Protein AF-0000000086104180 (afdb_homodimer)

Foldseek 3Di:
DPPPDDAFEEAEAEEQDFDDQVVQQVQADDPQFPDKDKDFDADAQDDPRAGFFKKAKDDDVVQLVVQLVVLVVVLCVVQVQWGYKYKYAHGGIGGGPTTGIMIMITGNDHPSRVVSNVSSVVSSVVPRPMDMDTDGPPDD/DPPPDDAFEEAEAEEQDFDDQVVQQVQADDPQFPDKDKDFDADAQDDPRAGFFKKAKDDDVVQLVVQLVVLVVVLCVVQVQWGYKYKYAHGGIGGGPTTGIMIMITGNDHPSRVVSNVSSVVSSVVPRPMDMDTDGPPDD

pLDDT: mean 93.92, std 12.59, range [34.72, 98.94]

Organism: NCBI:txid247094

Secondary structure (DSSP, 8-state):
---------EEEEEESSPP-HHHHHHHH--TT-SEEEEEEEEB-SEETTEE-SEEEEEE-HHHHHHHHHHHHHHHHHH-TT---EEEEEE-EEEEBT-EEEEEEEEESSHHHHHHHHHHHHHHHHHHS-EEEEEE-----/---------EEEEEESSPP-HHHHHHHH--TT-SEEEEEEEEB-SEETTEE-SEEEEEE-HHHHHHHHHHHHHHHHHH-TT---EEEEEE-EEEEBT-EEEEEEEEESSHHHHHHHHHHHHHHHHHHS-EEEEEE-----

Radius of gyration: 19.29 Å; Cα contacts (8 Å, |Δi|>4): 663; chains: 2; bounding box: 48×66×41 Å

InterPro domains:
  IPR003448 Molybdopterin biosynthesis MoaE [PF02391] (14-126)
  IPR003448 Molybdopterin biosynthesis MoaE [cd00756] (19-133)
  IPR028888 Molybdopterin synthase catalytic subunit, eukaryotes [MF_03052] (9-137)
  IPR036563 Molybdopterin biosynthesis MoaE subunit superfamily [G3DSA:3.90.1170.40] (1-137)
  IPR036563 Molybdopterin biosynthesis MoaE subunit superfamily [SSF54690] (11-134)

Sequence (280 aa):
MEEESEEAQDFIKITHEKLSADEVCQLVSSPFCGAVSLFIGTTRNTFEGKKVVRLEYESYIPMAEMEIKKILKDIREKWPNVKHLAVHHRLGLVPVTEASVAIAVSSPHRSDSLDAVKYCINTLKATVPIWKKTLSTVLPMEEESEEAQDFIKITHEKLSADEVCQLVSSPFCGAVSLFIGTTRNTFEGKKVVRLEYESYIPMAEMEIKKILKDIREKWPNVKHLAVHHRLGLVPVTEASVAIAVSSPHRSDSLDAVKYCINTLKATVPIWKKTLSTVLP

Structure (mmCIF, N/CA/C/O backbone):
data_AF-0000000086104180-model_v1
#
loop_
_entity.id
_entity.type
_entity.pdbx_description
1 polymer 'Molybdopterin synthase catalytic subunit'
#
loop_
_atom_site.group_PDB
_atom_site.id
_atom_site.type_symbol
_atom_site.label_atom_id
_atom_site.label_alt_id
_atom_site.label_comp_id
_atom_site.label_asym_id
_atom_site.label_entity_id
_atom_site.label_seq_id
_atom_site.pdbx_PDB_ins_code
_atom_site.Cartn_x
_atom_site.Cartn_y
_atom_site.Cartn_z
_atom_site.occupancy
_atom_site.B_iso_or_equiv
_atom_site.auth_seq_id
_atom_site.auth_comp_id
_atom_site.auth_asym_id
_atom_site.auth_atom_id
_atom_site.pdbx_PDB_model_num
ATOM 1 N N . MET A 1 1 ? -22.75 -24.031 -8.602 1 35.03 1 MET A N 1
ATOM 2 C CA . MET A 1 1 ? -22.141 -23.75 -7.301 1 35.03 1 MET A CA 1
ATOM 3 C C . MET A 1 1 ? -22.25 -22.266 -6.961 1 35.03 1 MET A C 1
ATOM 5 O O . MET A 1 1 ? -21.844 -21.422 -7.758 1 35.03 1 MET A O 1
ATOM 9 N N . GLU A 1 2 ? -23.078 -21.719 -6.18 1 41.47 2 GLU A N 1
ATOM 10 C CA . GLU A 1 2 ? -23.531 -20.328 -6 1 41.47 2 GLU A CA 1
ATOM 11 C C . GLU A 1 2 ? -22.344 -19.406 -5.762 1 41.47 2 GLU A C 1
ATOM 13 O O . GLU A 1 2 ? -21.531 -19.641 -4.867 1 41.47 2 GLU A O 1
ATOM 18 N N . GLU A 1 3 ? -21.688 -18.828 -6.664 1 47.03 3 GLU A N 1
ATOM 19 C CA . GLU A 1 3 ? -20.594 -17.859 -6.527 1 47.03 3 GLU A CA 1
ATOM 20 C C . GLU A 1 3 ? -20.766 -17 -5.281 1 47.03 3 GLU A C 1
ATOM 22 O O . GLU A 1 3 ? -21.781 -16.312 -5.133 1 47.03 3 GLU A O 1
ATOM 27 N N . GLU A 1 4 ? -20.688 -17.578 -4.047 1 56.44 4 GLU A N 1
ATOM 28 C CA . GLU A 1 4 ? -20.812 -16.891 -2.77 1 56.44 4 GLU A CA 1
ATOM 29 C C . GLU A 1 4 ? -20.406 -15.422 -2.895 1 56.44 4 GLU A C 1
ATOM 31 O O . GLU A 1 4 ? -19.25 -15.117 -3.23 1 56.44 4 GLU A O 1
ATOM 36 N N . SER A 1 5 ? -21.344 -14.562 -3.412 1 73.25 5 SER A N 1
ATOM 37 C CA . SER A 1 5 ? -21.266 -13.133 -3.713 1 73.25 5 SER A CA 1
ATOM 38 C C . SER A 1 5 ? -20.828 -12.336 -2.49 1 73.25 5 SER A C 1
ATOM 40 O O . SER A 1 5 ? -21.344 -12.547 -1.388 1 73.25 5 SER A O 1
ATOM 42 N N . GLU A 1 6 ? -19.641 -12.016 -2.172 1 87.06 6 GLU A N 1
ATOM 43 C CA . GLU A 1 6 ? -19.203 -11.094 -1.133 1 87.06 6 GLU A CA 1
ATOM 44 C C . GLU A 1 6 ? -19.547 -9.648 -1.509 1 87.06 6 GLU A C 1
ATOM 46 O O . GLU A 1 6 ? -19.109 -9.156 -2.555 1 87.06 6 GLU A O 1
ATOM 51 N N . GLU A 1 7 ? -20.438 -9.078 -0.698 1 93.94 7 GLU A N 1
ATOM 52 C CA . GLU A 1 7 ? -20.844 -7.695 -0.965 1 93.94 7 GLU A CA 1
ATOM 53 C C . GLU A 1 7 ? -19.672 -6.734 -0.734 1 93.94 7 GLU A C 1
ATOM 55 O O . GLU A 1 7 ? -18.922 -6.875 0.238 1 93.94 7 GLU A O 1
ATOM 60 N N . ALA A 1 8 ? -19.594 -5.816 -1.589 1 96.94 8 ALA A N 1
ATOM 61 C CA . ALA A 1 8 ? -18.578 -4.777 -1.448 1 96.94 8 ALA A CA 1
ATOM 62 C C . ALA A 1 8 ? -18.797 -3.969 -0.171 1 96.94 8 ALA A C 1
ATOM 64 O O . ALA A 1 8 ? -19.938 -3.65 0.184 1 96.94 8 ALA A O 1
ATOM 65 N N . GLN A 1 9 ? -17.656 -3.613 0.561 1 98.38 9 GLN A N 1
ATOM 66 C CA . GLN A 1 9 ? -17.75 -2.869 1.812 1 98.38 9 GLN A CA 1
ATOM 67 C C . GLN A 1 9 ? -16.859 -1.63 1.78 1 98.38 9 GLN A C 1
ATOM 69 O O . GLN A 1 9 ? -15.797 -1.636 1.148 1 98.38 9 GLN A O 1
ATOM 74 N N . ASP A 1 10 ? -17.344 -0.608 2.426 1 98.69 10 ASP A N 1
ATOM 75 C CA . ASP A 1 10 ? -16.594 0.625 2.645 1 98.69 10 ASP A CA 1
ATOM 76 C C . ASP A 1 10 ? -16.312 0.838 4.129 1 98.69 10 ASP A C 1
ATOM 78 O O . ASP A 1 10 ? -17.219 0.828 4.949 1 98.69 10 ASP A O 1
ATOM 82 N N . PHE A 1 11 ? -15.062 1.021 4.445 1 98.88 11 PHE A N 1
ATOM 83 C CA . PHE A 1 11 ? -14.672 1.257 5.832 1 98.88 11 PHE A CA 1
ATOM 84 C C . PHE A 1 11 ? -14.062 2.646 5.992 1 98.88 11 PHE A C 1
ATOM 86 O O . PHE A 1 11 ? -13.055 2.963 5.363 1 98.88 11 PHE A O 1
ATOM 93 N N . ILE A 1 12 ? -14.664 3.447 6.734 1 98.88 12 ILE A N 1
ATOM 94 C CA . ILE A 1 12 ? -14.156 4.781 7.043 1 98.88 12 ILE A CA 1
ATOM 95 C C . ILE A 1 12 ? -13.93 4.914 8.547 1 98.88 12 ILE A C 1
ATOM 97 O O . ILE A 1 12 ? -14.805 4.574 9.344 1 98.88 12 ILE A O 1
ATOM 101 N N . LYS A 1 13 ? -12.812 5.34 8.961 1 98.69 13 LYS A N 1
ATOM 102 C CA . LYS A 1 13 ? -12.492 5.551 10.375 1 98.69 13 LYS A CA 1
ATOM 103 C C . LYS A 1 13 ? -11.695 6.84 10.57 1 98.69 13 LYS A C 1
ATOM 105 O O . LYS A 1 13 ? -10.633 7.016 9.977 1 98.69 13 LYS A O 1
ATOM 110 N N . ILE A 1 14 ? -12.203 7.723 11.219 1 98.69 14 ILE A N 1
ATOM 111 C CA . ILE A 1 14 ? -11.508 8.906 11.703 1 98.69 14 ILE A CA 1
ATOM 112 C C . ILE A 1 14 ? -11.32 8.82 13.211 1 98.69 14 ILE A C 1
ATOM 114 O O . ILE A 1 14 ? -12.297 8.688 13.961 1 98.69 14 ILE A O 1
ATOM 118 N N . THR A 1 15 ? -10.078 8.875 13.688 1 98.44 15 THR A N 1
ATOM 119 C CA . THR A 1 15 ? -9.797 8.492 15.062 1 98.44 15 THR A CA 1
ATOM 120 C C . THR A 1 15 ? -8.617 9.281 15.617 1 98.44 15 THR A C 1
ATOM 122 O O . THR A 1 15 ? -7.875 9.914 14.859 1 98.44 15 THR A O 1
ATOM 125 N N . HIS A 1 16 ? -8.43 9.227 16.906 1 98.12 16 HIS A N 1
ATOM 126 C CA . HIS A 1 16 ? -7.258 9.805 17.562 1 98.12 16 HIS A CA 1
ATOM 127 C C . HIS A 1 16 ? -6.219 8.734 17.875 1 98.12 16 HIS A C 1
ATOM 129 O O . HIS A 1 16 ? -5.129 9.039 18.359 1 98.12 16 HIS A O 1
ATOM 135 N N . GLU A 1 17 ? -6.523 7.516 17.453 1 98.19 17 GLU A N 1
ATOM 136 C CA . GLU A 1 17 ? -5.637 6.395 17.75 1 98.19 17 GLU A CA 1
ATOM 137 C C . GLU A 1 17 ? -4.664 6.137 16.594 1 98.19 17 GLU A C 1
ATOM 139 O O . GLU A 1 17 ? -4.914 6.547 15.461 1 98.19 17 GLU A O 1
ATOM 144 N N . LYS A 1 18 ? -3.619 5.422 16.969 1 98.25 18 LYS A N 1
ATOM 145 C CA . LYS A 1 18 ? -2.631 5.047 15.969 1 98.25 18 LYS A CA 1
ATOM 146 C C . LYS A 1 18 ? -3.256 4.184 14.875 1 98.25 18 LYS A C 1
ATOM 148 O O . LYS A 1 18 ? -4.078 3.309 15.164 1 98.25 18 LYS A O 1
ATOM 153 N N . LEU A 1 19 ? -2.873 4.43 13.664 1 98.06 19 LEU A N 1
ATOM 154 C CA . LEU A 1 19 ? -3.336 3.623 12.539 1 98.06 19 LEU A CA 1
ATOM 155 C C . LEU A 1 19 ? -2.453 2.395 12.352 1 98.06 19 LEU A C 1
ATOM 157 O O . LEU A 1 19 ? -1.299 2.381 12.781 1 98.06 19 LEU A O 1
ATOM 161 N N . SER A 1 20 ? -3.037 1.437 11.812 1 95.56 20 SER A N 1
ATOM 162 C CA . SER A 1 20 ? -2.328 0.194 11.523 1 95.56 20 SER A CA 1
ATOM 163 C C . SER A 1 20 ? -2.473 -0.199 10.055 1 95.56 20 SER A C 1
ATOM 165 O O . SER A 1 20 ? -3.588 -0.365 9.562 1 95.56 20 SER A O 1
ATOM 167 N N . ALA A 1 21 ? -1.335 -0.36 9.375 1 95.31 21 ALA A N 1
ATOM 168 C CA . ALA A 1 21 ? -1.346 -0.834 7.992 1 95.31 21 ALA A CA 1
ATOM 169 C C . ALA A 1 21 ? -1.982 -2.217 7.891 1 95.31 21 ALA A C 1
ATOM 171 O O . ALA A 1 21 ? -2.764 -2.484 6.973 1 95.31 21 ALA A O 1
ATOM 172 N N . ASP A 1 22 ? -1.695 -3.037 8.836 1 95 22 ASP A N 1
ATOM 173 C CA . ASP A 1 22 ? -2.232 -4.395 8.852 1 95 22 ASP A CA 1
ATOM 174 C C . ASP A 1 22 ? -3.754 -4.379 8.984 1 95 22 ASP A C 1
ATOM 176 O O . ASP A 1 22 ? -4.445 -5.152 8.312 1 95 22 ASP A O 1
ATOM 180 N N . GLU A 1 23 ? -4.191 -3.502 9.852 1 96.56 23 GLU A N 1
ATOM 181 C CA . GLU A 1 23 ? -5.633 -3.43 10.07 1 96.56 23 GLU A CA 1
ATOM 182 C C . GLU A 1 23 ? -6.367 -3.057 8.781 1 96.56 23 GLU A C 1
ATOM 184 O O . GLU A 1 23 ? -7.332 -3.723 8.398 1 96.56 23 GLU A O 1
ATOM 189 N N . VAL A 1 24 ? -5.887 -2.062 8.094 1 97.94 24 VAL A N 1
ATOM 190 C CA . VAL A 1 24 ? -6.57 -1.576 6.898 1 97.94 24 VAL A CA 1
ATOM 191 C C . VAL A 1 24 ? -6.48 -2.621 5.789 1 97.94 24 VAL A C 1
ATOM 193 O O . VAL A 1 24 ? -7.43 -2.805 5.02 1 97.94 24 VAL A O 1
ATOM 196 N N . CYS A 1 25 ? -5.367 -3.318 5.688 1 97.5 25 CYS A N 1
ATOM 197 C CA . CYS A 1 25 ? -5.211 -4.375 4.695 1 97.5 25 CYS A CA 1
ATOM 198 C C . CYS A 1 25 ? -6.18 -5.52 4.961 1 97.5 25 CYS A C 1
ATOM 200 O O . CYS A 1 25 ? -6.777 -6.062 4.031 1 97.5 25 CYS A O 1
ATOM 202 N N . GLN A 1 26 ? -6.285 -5.879 6.219 1 97.19 26 GLN A N 1
ATOM 203 C CA . GLN A 1 26 ? -7.172 -6.98 6.59 1 97.19 26 GLN A CA 1
ATOM 204 C C . GLN A 1 26 ? -8.633 -6.629 6.305 1 97.19 26 GLN A C 1
ATOM 206 O O . GLN A 1 26 ? -9.406 -7.484 5.875 1 97.19 26 GLN A O 1
ATOM 211 N N . LEU A 1 27 ? -9.016 -5.426 6.543 1 98.5 27 LEU A N 1
ATOM 212 C CA . LEU A 1 27 ? -10.391 -4.984 6.324 1 98.5 27 LEU A CA 1
ATOM 213 C C . LEU A 1 27 ? -10.812 -5.211 4.879 1 98.5 27 LEU A C 1
ATOM 215 O O . LEU A 1 27 ? -11.969 -5.543 4.609 1 98.5 27 LEU A O 1
ATOM 219 N N . VAL A 1 28 ? -9.781 -5.082 3.951 1 98.81 28 VAL A N 1
ATOM 220 C CA . VAL A 1 28 ? -10.203 -5.078 2.553 1 98.81 28 VAL A CA 1
ATOM 221 C C . VAL A 1 28 ? -9.859 -6.422 1.907 1 98.81 28 VAL A C 1
ATOM 223 O O . VAL A 1 28 ? -10.117 -6.629 0.718 1 98.81 28 VAL A O 1
ATOM 226 N N . SER A 1 29 ? -9.305 -7.273 2.666 1 98.12 29 SER A N 1
ATOM 227 C CA . SER A 1 29 ? -8.938 -8.578 2.125 1 98.12 29 SER A CA 1
ATOM 228 C C . SER A 1 29 ? -10.172 -9.359 1.691 1 98.12 29 SER A C 1
ATOM 230 O O . SER A 1 29 ? -11.211 -9.312 2.355 1 98.12 29 SER A O 1
ATOM 232 N N . SER A 1 30 ? -10.086 -10.039 0.548 1 98.44 30 SER A N 1
ATOM 233 C CA . SER A 1 30 ? -11.172 -10.844 -0.003 1 98.44 30 SER A CA 1
ATOM 234 C C . SER A 1 30 ? -10.633 -12.047 -0.772 1 98.44 30 SER A C 1
ATOM 236 O O . SER A 1 30 ? -9.641 -11.938 -1.496 1 98.44 30 SER A O 1
ATOM 238 N N . PRO A 1 31 ? -11.234 -13.203 -0.632 1 97.69 31 PRO A N 1
ATOM 239 C CA . PRO A 1 31 ? -10.828 -14.344 -1.447 1 97.69 31 PRO A CA 1
ATOM 240 C C . PRO A 1 31 ? -11.07 -14.125 -2.938 1 97.69 31 PRO A C 1
ATOM 242 O O . PRO A 1 31 ? -10.578 -14.891 -3.768 1 97.69 31 PRO A O 1
ATOM 245 N N . PHE A 1 32 ? -11.812 -13.062 -3.287 1 97.44 32 PHE A N 1
ATOM 246 C CA . PHE A 1 32 ? -12.141 -12.797 -4.684 1 97.44 32 PHE A CA 1
ATOM 247 C C . PHE A 1 32 ? -11.148 -11.812 -5.293 1 97.44 32 PHE A C 1
ATOM 249 O O . PHE A 1 32 ? -11.203 -11.531 -6.492 1 97.44 32 PHE A O 1
ATOM 256 N N . CYS A 1 33 ? -10.312 -11.289 -4.434 1 98.25 33 CYS A N 1
ATOM 257 C CA . CYS A 1 33 ? -9.383 -10.25 -4.879 1 98.25 33 CYS A CA 1
ATOM 258 C C . CYS A 1 33 ? -7.945 -10.758 -4.836 1 98.25 33 CYS A C 1
ATOM 260 O O . CYS A 1 33 ? -7.523 -11.367 -3.852 1 98.25 33 CYS A O 1
ATOM 262 N N . GLY A 1 34 ? -7.246 -10.461 -5.914 1 98.31 34 GLY A N 1
ATOM 263 C CA . GLY A 1 34 ? -5.84 -10.836 -5.973 1 98.31 34 GLY A CA 1
ATOM 264 C C . GLY A 1 34 ? -4.902 -9.68 -5.684 1 98.31 34 GLY A C 1
ATOM 265 O O . GLY A 1 34 ? -3.682 -9.828 -5.762 1 98.31 34 GLY A O 1
ATOM 266 N N . ALA A 1 35 ? -5.555 -8.508 -5.352 1 98.88 35 ALA A N 1
ATOM 267 C CA . ALA A 1 35 ? -4.727 -7.316 -5.184 1 98.88 35 ALA A CA 1
ATOM 268 C C . ALA A 1 35 ? -5.246 -6.445 -4.043 1 98.88 35 ALA A C 1
ATOM 270 O O . ALA A 1 35 ? -6.457 -6.227 -3.924 1 98.88 35 ALA A O 1
ATOM 271 N N . VAL A 1 36 ? -4.355 -6.027 -3.23 1 98.88 36 VAL A N 1
ATOM 272 C CA . VAL A 1 36 ? -4.57 -4.938 -2.283 1 98.88 36 VAL A CA 1
ATOM 273 C C . VAL A 1 36 ? -3.525 -3.848 -2.502 1 98.88 36 VAL A C 1
ATOM 275 O O . VAL A 1 36 ? -2.322 -4.113 -2.439 1 98.88 36 VAL A O 1
ATOM 278 N N . SER A 1 37 ? -3.955 -2.639 -2.824 1 98.94 37 SER A N 1
ATOM 279 C CA . SER A 1 37 ? -3.086 -1.467 -2.861 1 98.94 37 SER A CA 1
ATOM 280 C C . SER A 1 37 ? -3.299 -0.582 -1.638 1 98.94 37 SER A C 1
ATOM 282 O O . SER A 1 37 ? -4.434 -0.381 -1.2 1 98.94 37 SER A O 1
ATOM 284 N N . LEU A 1 38 ? -2.182 -0.155 -1.081 1 98.88 38 LEU A N 1
ATOM 285 C CA . LEU A 1 38 ? -2.221 0.619 0.155 1 98.88 38 LEU A CA 1
ATOM 286 C C . LEU A 1 38 ? -1.364 1.875 0.036 1 98.88 38 LEU A C 1
ATOM 288 O O . LEU A 1 38 ? -0.264 1.832 -0.52 1 98.88 38 LEU A O 1
ATOM 292 N N . PHE A 1 39 ? -1.854 2.959 0.533 1 98.94 39 PHE A N 1
ATOM 293 C CA . PHE A 1 39 ? -1.09 4.184 0.734 1 98.94 39 PHE A CA 1
ATOM 294 C C . PHE A 1 39 ? -1.097 4.594 2.203 1 98.94 39 PHE A C 1
ATOM 296 O O . PHE A 1 39 ? -2.15 4.605 2.844 1 98.94 39 PHE A O 1
ATOM 303 N N . ILE A 1 40 ? 0.055 4.938 2.682 1 98.88 40 ILE A N 1
ATOM 304 C CA . ILE A 1 40 ? 0.216 5.438 4.043 1 98.88 40 ILE A CA 1
ATOM 305 C C . ILE A 1 40 ? 0.911 6.797 4.012 1 98.88 40 ILE A C 1
ATOM 307 O O . ILE A 1 40 ? 2.045 6.91 3.545 1 98.88 40 ILE A O 1
ATOM 311 N N . GLY A 1 41 ? 0.264 7.816 4.484 1 98.69 41 GLY A N 1
ATOM 312 C CA . GLY A 1 41 ? 0.885 9.109 4.734 1 98.69 41 GLY A CA 1
ATOM 313 C C . GLY A 1 41 ? 1.442 9.242 6.137 1 98.69 41 GLY A C 1
ATOM 314 O O . GLY A 1 41 ? 0.746 8.961 7.117 1 98.69 41 GLY A O 1
ATOM 315 N N . THR A 1 42 ? 2.676 9.664 6.23 1 98.56 42 THR A N 1
ATOM 316 C CA . THR A 1 42 ? 3.32 9.766 7.539 1 98.56 42 THR A CA 1
ATOM 317 C C . THR A 1 42 ? 3.898 11.164 7.742 1 98.56 42 THR A C 1
ATOM 319 O O . THR A 1 42 ? 4.094 11.906 6.781 1 98.56 42 THR A O 1
ATOM 322 N N . THR A 1 43 ? 4.199 11.461 8.977 1 97.69 43 THR A N 1
ATOM 323 C CA . THR A 1 43 ? 4.781 12.75 9.312 1 97.69 43 THR A CA 1
ATOM 324 C C . THR A 1 43 ? 6.281 12.766 9.023 1 97.69 43 THR A C 1
ATOM 326 O O . THR A 1 43 ? 7.023 11.914 9.516 1 97.69 43 THR A O 1
ATOM 329 N N . ARG A 1 44 ? 6.691 13.719 8.25 1 97.06 44 ARG A N 1
ATOM 330 C CA . ARG A 1 44 ? 8.117 13.922 7.996 1 97.06 44 ARG A CA 1
ATOM 331 C C . ARG A 1 44 ? 8.758 14.742 9.109 1 97.06 44 ARG A C 1
ATOM 333 O O . ARG A 1 44 ? 8.062 15.43 9.859 1 97.06 44 ARG A O 1
ATOM 340 N N . ASN A 1 45 ? 10.062 14.766 9.047 1 96 45 ASN A N 1
ATOM 341 C CA . ASN A 1 45 ? 10.758 15.469 10.125 1 96 45 ASN A CA 1
ATOM 342 C C . ASN A 1 45 ? 11.117 16.891 9.727 1 96 45 ASN A C 1
ATOM 344 O O . ASN A 1 45 ? 11.82 17.594 10.461 1 96 45 ASN A O 1
ATOM 348 N N . THR A 1 46 ? 10.734 17.219 8.578 1 91.25 46 THR A N 1
ATOM 349 C CA . THR A 1 46 ? 10.977 18.578 8.141 1 91.25 46 THR A CA 1
ATOM 350 C C . THR A 1 46 ? 9.766 19.125 7.375 1 91.25 46 THR A C 1
ATOM 352 O O . THR A 1 46 ? 9.008 18.359 6.785 1 91.25 46 THR A O 1
ATOM 355 N N . PHE A 1 47 ? 9.594 20.391 7.555 1 86.75 47 PHE A N 1
ATOM 356 C CA . PHE A 1 47 ? 8.586 21.141 6.812 1 86.75 47 PHE A CA 1
ATOM 357 C C . PHE A 1 47 ? 9.07 22.562 6.531 1 86.75 47 PHE A C 1
ATOM 359 O O . PHE A 1 47 ? 9.359 23.312 7.461 1 86.75 47 PHE A O 1
ATOM 366 N N . GLU A 1 48 ? 9.188 22.781 5.242 1 84.25 48 GLU A N 1
ATOM 367 C CA . GLU A 1 48 ? 9.68 24.094 4.836 1 84.25 48 GLU A CA 1
ATOM 368 C C . GLU A 1 48 ? 11.016 24.422 5.5 1 84.25 48 GLU A C 1
ATOM 370 O O . GLU A 1 48 ? 11.195 25.5 6.059 1 84.25 48 GLU A O 1
ATOM 375 N N . GLY A 1 49 ? 11.828 23.391 5.555 1 84 49 GLY A N 1
ATOM 376 C CA . GLY A 1 49 ? 13.195 23.594 6.008 1 84 49 GLY A CA 1
ATOM 377 C C . GLY A 1 49 ? 13.328 23.594 7.52 1 84 49 GLY A C 1
ATOM 378 O O . GLY A 1 49 ? 14.438 23.75 8.047 1 84 49 GLY A O 1
ATOM 379 N N . LYS A 1 50 ? 12.266 23.5 8.219 1 88.25 50 LYS A N 1
ATOM 380 C CA . LYS A 1 50 ? 12.297 23.484 9.68 1 88.25 50 LYS A CA 1
ATOM 381 C C . LYS A 1 50 ? 12.078 22.078 10.211 1 88.25 50 LYS A C 1
ATOM 383 O O . LYS A 1 50 ? 11.383 21.266 9.594 1 88.25 50 LYS A O 1
ATOM 388 N N . LYS A 1 51 ? 12.648 21.906 11.344 1 91.56 51 LYS A N 1
ATOM 389 C CA . LYS A 1 51 ? 12.492 20.609 12 1 91.56 51 LYS A CA 1
ATOM 390 C C . LYS A 1 51 ? 11.07 20.422 12.523 1 91.56 51 LYS A C 1
ATOM 392 O O . LYS A 1 51 ? 10.484 21.359 13.086 1 91.56 51 LYS A O 1
ATOM 397 N N . VAL A 1 52 ? 10.531 19.25 12.289 1 92.81 52 VAL A N 1
ATOM 398 C CA . VAL A 1 52 ? 9.195 18.891 12.742 1 92.81 52 VAL A CA 1
ATOM 399 C C . VAL A 1 52 ? 9.273 17.703 13.711 1 92.81 52 VAL A C 1
ATOM 401 O O . VAL A 1 52 ? 9.977 16.734 13.453 1 92.81 52 VAL A O 1
ATOM 404 N N . VAL A 1 53 ? 8.531 17.875 14.789 1 93.5 53 VAL A N 1
ATOM 405 C CA . VAL A 1 53 ? 8.5 16.766 15.734 1 93.5 53 VAL A CA 1
ATOM 406 C C . VAL A 1 53 ? 7.164 16.031 15.625 1 93.5 53 VAL A C 1
ATOM 408 O O . VAL A 1 53 ? 7.094 14.82 15.836 1 93.5 53 VAL A O 1
ATOM 411 N N . ARG A 1 54 ? 6.184 16.828 15.344 1 95.31 54 ARG A N 1
ATOM 412 C CA . ARG A 1 54 ? 4.852 16.266 15.156 1 95.31 54 ARG A CA 1
ATOM 413 C C . ARG A 1 54 ? 3.945 17.219 14.391 1 95.31 54 ARG A C 1
ATOM 415 O O . ARG A 1 54 ? 4.227 18.422 14.312 1 95.31 54 ARG A O 1
ATOM 422 N N . LEU A 1 55 ? 2.932 16.594 13.859 1 96.38 55 LEU A N 1
ATOM 423 C CA . LEU A 1 55 ? 1.827 17.344 13.273 1 96.38 55 LEU A CA 1
ATOM 424 C C . LEU A 1 55 ? 0.552 17.172 14.094 1 96.38 55 LEU A C 1
ATOM 426 O O . LEU A 1 55 ? 0.392 16.156 14.789 1 96.38 55 LEU A O 1
ATOM 430 N N . GLU A 1 56 ? -0.227 18.109 14.039 1 97.19 56 GLU A N 1
ATOM 431 C CA . GLU A 1 56 ? -1.551 18 14.648 1 97.19 56 GLU A CA 1
ATOM 432 C C . GLU A 1 56 ? -2.65 18.156 13.602 1 97.19 56 GLU A C 1
ATOM 434 O O . GLU A 1 56 ? -2.678 19.141 12.859 1 97.19 56 GLU A O 1
ATOM 439 N N . TYR A 1 57 ? -3.594 17.156 13.633 1 98.12 57 TYR A N 1
ATOM 440 C CA . TYR A 1 57 ? -4.703 17.188 12.688 1 98.12 57 TYR A CA 1
ATOM 441 C C . TYR A 1 57 ? -6.02 17.469 13.406 1 98.12 57 TYR A C 1
ATOM 443 O O . TYR A 1 57 ? -6.273 16.938 14.492 1 98.12 57 TYR A O 1
ATOM 451 N N . GLU A 1 58 ? -6.805 18.266 12.703 1 97.5 58 GLU A N 1
ATOM 452 C CA . GLU A 1 58 ? -8.148 18.594 13.18 1 97.5 58 GLU A CA 1
ATOM 453 C C . GLU A 1 58 ? -9.172 18.516 12.047 1 97.5 58 GLU A C 1
ATOM 455 O O . GLU A 1 58 ? -8.82 18.688 10.875 1 97.5 58 GLU A O 1
ATOM 460 N N . SER A 1 59 ? -10.383 18.141 12.445 1 97.38 59 SER A N 1
ATOM 461 C CA . SER A 1 59 ? -11.469 18.109 11.477 1 97.38 59 SER A CA 1
ATOM 462 C C . SER A 1 59 ? -12.828 18.078 12.172 1 97.38 59 SER A C 1
ATOM 464 O O . SER A 1 59 ? -12.906 17.859 13.383 1 97.38 59 SER A O 1
ATOM 466 N N . TYR A 1 60 ? -13.82 18.531 11.398 1 97.5 60 TYR A N 1
ATOM 467 C CA . TYR A 1 60 ? -15.188 18.156 11.75 1 97.5 60 TYR A CA 1
ATOM 468 C C . TYR A 1 60 ? -15.523 16.766 11.219 1 97.5 60 TYR A C 1
ATOM 470 O O . TYR A 1 60 ? -15.844 16.609 10.031 1 97.5 60 TYR A O 1
ATOM 478 N N . ILE A 1 61 ? -15.586 15.852 12.086 1 97.69 61 ILE A N 1
ATOM 479 C CA . ILE A 1 61 ? -15.547 14.438 11.719 1 97.69 61 ILE A CA 1
ATOM 480 C C . ILE A 1 61 ? -16.734 14.109 10.805 1 97.69 61 ILE A C 1
ATOM 482 O O . ILE A 1 61 ? -16.562 13.508 9.742 1 97.69 61 ILE A O 1
ATOM 486 N N . PRO A 1 62 ? -17.938 14.555 11.078 1 98.12 62 PRO A N 1
ATOM 487 C CA . PRO A 1 62 ? -19.062 14.188 10.219 1 98.12 62 PRO A CA 1
ATOM 488 C C . PRO A 1 62 ? -18.906 14.695 8.789 1 98.12 62 PRO A C 1
ATOM 490 O O . PRO A 1 62 ? -19.266 13.992 7.836 1 98.12 62 PRO A O 1
ATOM 493 N N . MET A 1 63 ? -18.344 15.82 8.656 1 97.88 63 MET A N 1
ATOM 494 C CA . MET A 1 63 ? -18.156 16.375 7.324 1 97.88 63 MET A CA 1
ATOM 495 C C . MET A 1 63 ? -17.047 15.648 6.582 1 97.88 63 MET A C 1
ATOM 497 O O . MET A 1 63 ? -17.172 15.375 5.387 1 97.88 63 MET A O 1
ATOM 501 N N . ALA A 1 64 ? -15.992 15.375 7.285 1 98.56 64 ALA A N 1
ATOM 502 C CA . ALA A 1 64 ? -14.898 14.617 6.684 1 98.56 64 ALA A CA 1
ATOM 503 C C . ALA A 1 64 ? -15.383 13.25 6.199 1 98.56 64 ALA A C 1
ATOM 505 O O . ALA A 1 64 ? -15.062 12.828 5.086 1 98.56 64 ALA A O 1
ATOM 506 N N . GLU A 1 65 ? -16.156 12.633 7.004 1 98.69 65 GLU A N 1
ATOM 507 C CA . GLU A 1 65 ? -16.703 11.328 6.641 1 98.69 65 GLU A CA 1
ATOM 508 C C . GLU A 1 65 ? -17.594 11.422 5.414 1 98.69 65 GLU A C 1
ATOM 510 O O . GLU A 1 65 ? -17.547 10.562 4.535 1 98.69 65 GLU A O 1
ATOM 515 N N . MET A 1 66 ? -18.375 12.445 5.414 1 98.69 66 MET A N 1
ATOM 516 C CA . MET A 1 66 ? -19.266 12.648 4.281 1 98.69 66 MET A CA 1
ATOM 517 C C . MET A 1 66 ? -18.484 12.82 2.986 1 98.69 66 MET A C 1
ATOM 519 O O . MET A 1 66 ? -18.828 12.242 1.958 1 98.69 66 MET A O 1
ATOM 523 N N . GLU A 1 67 ? -17.453 13.602 3.008 1 98.81 67 GLU A N 1
ATOM 524 C CA . GLU A 1 67 ? -16.625 13.836 1.825 1 98.81 67 GLU A CA 1
ATOM 525 C C . GLU A 1 67 ? -15.891 12.57 1.404 1 98.81 67 GLU A C 1
ATOM 527 O O . GLU A 1 67 ? -15.727 12.305 0.211 1 98.81 67 GLU A O 1
ATOM 532 N N . ILE A 1 68 ? -15.461 11.781 2.369 1 98.94 68 ILE A N 1
ATOM 533 C CA . ILE A 1 68 ? -14.789 10.523 2.051 1 98.94 68 ILE A CA 1
ATOM 534 C C . ILE A 1 68 ? -15.773 9.57 1.373 1 98.94 68 ILE A C 1
ATOM 536 O O . ILE A 1 68 ? -15.43 8.898 0.401 1 98.94 68 ILE A O 1
ATOM 540 N N . LYS A 1 69 ? -16.969 9.594 1.845 1 98.88 69 LYS A N 1
ATOM 541 C CA . LYS A 1 69 ? -18 8.742 1.244 1 98.88 69 LYS A CA 1
ATOM 542 C C . LYS A 1 69 ? -18.203 9.094 -0.225 1 98.88 69 LYS A C 1
ATOM 544 O O . LYS A 1 69 ? -18.422 8.211 -1.056 1 98.88 69 LYS A O 1
ATOM 549 N N . LYS A 1 70 ? -18.125 10.344 -0.524 1 98.88 70 LYS A N 1
ATOM 550 C CA . LYS A 1 70 ? -18.25 10.773 -1.915 1 98.88 70 LYS A CA 1
ATOM 551 C C . LYS A 1 70 ? -17.109 10.227 -2.766 1 98.88 70 LYS A C 1
ATOM 553 O O . LYS A 1 70 ? -17.328 9.805 -3.904 1 98.88 70 LYS A O 1
ATOM 558 N N . ILE A 1 71 ? -15.969 10.289 -2.213 1 98.94 71 ILE A N 1
ATOM 559 C CA . ILE A 1 71 ? -14.797 9.789 -2.918 1 98.94 71 ILE A CA 1
ATOM 560 C C . ILE A 1 71 ? -14.953 8.297 -3.193 1 98.94 71 ILE A C 1
ATOM 562 O O . ILE A 1 71 ? -14.68 7.832 -4.301 1 98.94 71 ILE A O 1
ATOM 566 N N . LEU A 1 72 ? -15.406 7.566 -2.143 1 98.94 72 LEU A N 1
ATOM 567 C CA . LEU A 1 72 ? -15.57 6.125 -2.293 1 98.94 72 LEU A CA 1
ATOM 568 C C . LEU A 1 72 ? -16.656 5.805 -3.32 1 98.94 72 LEU A C 1
ATOM 570 O O . LEU A 1 72 ? -16.516 4.855 -4.098 1 98.94 72 LEU A O 1
ATOM 574 N N . LYS A 1 73 ? -17.688 6.582 -3.355 1 98.81 73 LYS A N 1
ATOM 575 C CA . LYS A 1 73 ? -18.719 6.422 -4.367 1 98.81 73 LYS A CA 1
ATOM 576 C C . LYS A 1 73 ? -18.172 6.641 -5.77 1 98.81 73 LYS A C 1
ATOM 578 O O . LYS A 1 73 ? -18.469 5.875 -6.688 1 98.81 73 LYS A O 1
ATOM 583 N N . ASP A 1 74 ? -17.375 7.66 -5.941 1 98.88 74 ASP A N 1
ATOM 584 C CA . ASP A 1 74 ? -16.734 7.945 -7.223 1 98.88 74 ASP A CA 1
ATOM 585 C C . ASP A 1 74 ? -15.852 6.789 -7.664 1 98.88 74 ASP A C 1
ATOM 587 O O . ASP A 1 74 ? -15.828 6.422 -8.844 1 98.88 74 ASP A O 1
ATOM 591 N N . ILE A 1 75 ? -15.125 6.23 -6.719 1 98.94 75 ILE A N 1
ATOM 592 C CA . ILE A 1 75 ? -14.227 5.121 -7.012 1 98.94 75 ILE A CA 1
ATOM 593 C C . ILE A 1 75 ? -15.031 3.934 -7.543 1 98.94 75 ILE A C 1
ATOM 595 O O . ILE A 1 75 ? -14.641 3.307 -8.531 1 98.94 75 ILE A O 1
ATOM 599 N N . ARG A 1 76 ? -16.125 3.682 -6.941 1 98.62 76 ARG A N 1
ATOM 600 C CA . ARG A 1 76 ? -16.938 2.549 -7.371 1 98.62 76 ARG A CA 1
ATOM 601 C C . ARG A 1 76 ? -17.5 2.775 -8.773 1 98.62 76 ARG A C 1
ATOM 603 O O . ARG A 1 76 ? -17.688 1.825 -9.531 1 98.62 76 ARG A O 1
ATOM 610 N N . GLU A 1 77 ? -17.719 4.004 -9.086 1 98.75 77 GLU A N 1
ATOM 611 C CA . GLU A 1 77 ? -18.219 4.332 -10.422 1 98.75 77 GLU A CA 1
ATOM 612 C C . GLU A 1 77 ? -17.109 4.188 -11.469 1 98.75 77 GLU A C 1
ATOM 614 O O . GLU A 1 77 ? -17.344 3.66 -12.555 1 98.75 77 GLU A O 1
ATOM 619 N N . LYS A 1 78 ? -15.93 4.629 -11.133 1 98.75 78 LYS A N 1
ATOM 620 C CA . LYS A 1 78 ? -14.812 4.645 -12.07 1 98.75 78 LYS A CA 1
ATOM 621 C C . LYS A 1 78 ? -14.219 3.248 -12.242 1 98.75 78 LYS A C 1
ATOM 623 O O . LYS A 1 78 ? -13.766 2.891 -13.336 1 98.75 78 LYS A O 1
ATOM 628 N N . TRP A 1 79 ? -14.211 2.486 -11.133 1 98.75 79 TRP A N 1
ATOM 629 C CA . TRP A 1 79 ? -13.664 1.137 -11.125 1 98.75 79 TRP A CA 1
ATOM 630 C C . TRP A 1 79 ? -14.656 0.144 -10.539 1 98.75 79 TR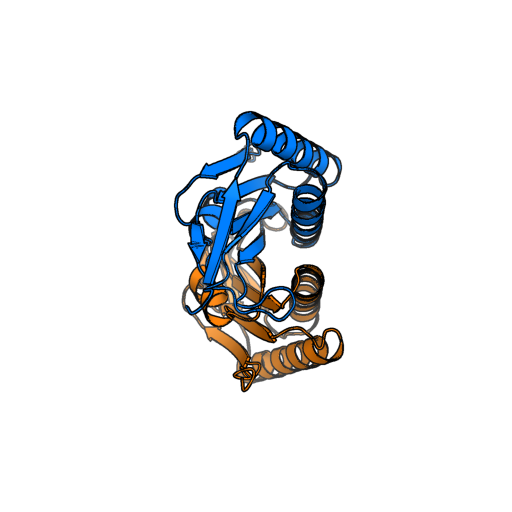P A C 1
ATOM 632 O O . TRP A 1 79 ? -14.516 -0.283 -9.391 1 98.75 79 TRP A O 1
ATOM 642 N N . PRO A 1 80 ? -15.547 -0.335 -11.305 1 98.19 80 PRO A N 1
ATOM 643 C CA . PRO A 1 80 ? -16.641 -1.161 -10.797 1 98.19 80 PRO A CA 1
ATOM 644 C C . PRO A 1 80 ? -16.156 -2.494 -10.227 1 98.19 80 PRO A C 1
ATOM 646 O O . PRO A 1 80 ? -16.891 -3.146 -9.469 1 98.19 80 PRO A O 1
ATOM 649 N N . ASN A 1 81 ? -14.961 -2.908 -10.539 1 97.81 81 ASN A N 1
ATOM 650 C CA . ASN A 1 81 ? -14.477 -4.199 -10.062 1 97.81 81 ASN A CA 1
ATOM 651 C C . ASN A 1 81 ? -13.805 -4.078 -8.703 1 97.81 81 ASN A C 1
ATOM 653 O O . ASN A 1 81 ? -13.477 -5.09 -8.078 1 97.81 81 ASN A O 1
ATOM 657 N N . VAL A 1 82 ? -13.602 -2.857 -8.266 1 98.75 82 VAL A N 1
ATOM 658 C CA . VAL A 1 82 ? -13.062 -2.674 -6.926 1 98.75 82 VAL A CA 1
ATOM 659 C C . VAL A 1 82 ? -13.992 -3.318 -5.902 1 98.75 82 VAL A C 1
ATOM 661 O O . VAL A 1 82 ? -15.211 -3.16 -5.973 1 98.75 82 VAL A O 1
ATOM 664 N N . LYS A 1 83 ? -13.461 -4.039 -4.98 1 98.56 83 LYS A N 1
ATOM 665 C CA . LYS A 1 83 ? -14.273 -4.758 -4.008 1 98.56 83 LYS A CA 1
ATOM 666 C C . LYS A 1 83 ? -14.406 -3.971 -2.709 1 98.56 83 LYS A C 1
ATOM 668 O O . LYS A 1 83 ? -15.383 -3.24 -2.518 1 98.56 83 LYS A O 1
ATOM 673 N N . HIS A 1 84 ? -13.43 -3.977 -1.844 1 98.88 84 HIS A N 1
ATOM 674 C CA . HIS A 1 84 ? -13.523 -3.281 -0.566 1 98.88 84 HIS A CA 1
ATOM 675 C C . HIS A 1 84 ? -12.648 -2.033 -0.549 1 98.88 84 HIS A C 1
ATOM 677 O O . HIS A 1 84 ? -11.617 -1.985 -1.225 1 98.88 84 HIS A O 1
ATOM 683 N N . LEU A 1 85 ? -13.086 -1.042 0.14 1 98.94 85 LEU A N 1
ATOM 684 C CA . LEU A 1 85 ? -12.383 0.224 0.323 1 98.94 85 LEU A CA 1
ATOM 685 C C . LEU A 1 85 ? -12.25 0.564 1.804 1 98.94 85 LEU A C 1
ATOM 687 O O . LEU A 1 85 ? -13.195 0.366 2.576 1 98.94 85 LEU A O 1
ATOM 691 N N . ALA A 1 86 ? -11.07 1.016 2.186 1 98.94 86 ALA A N 1
ATOM 692 C CA . ALA A 1 86 ? -10.859 1.504 3.547 1 98.94 86 ALA A CA 1
ATOM 693 C C . ALA A 1 86 ? -10.086 2.818 3.545 1 98.94 86 ALA A C 1
ATOM 695 O O . ALA A 1 86 ? -9.07 2.947 2.855 1 98.94 86 ALA A O 1
ATOM 696 N N . VAL A 1 87 ? -10.594 3.785 4.258 1 98.94 87 VAL A N 1
ATOM 697 C CA . VAL A 1 87 ? -9.922 5.059 4.5 1 98.94 87 VAL A CA 1
ATOM 698 C C . VAL A 1 87 ? -9.883 5.348 6 1 98.94 87 VAL A C 1
ATOM 700 O O . VAL A 1 87 ? -10.93 5.57 6.617 1 98.94 87 VAL A O 1
ATOM 703 N N . HIS A 1 88 ? -8.727 5.316 6.566 1 98.94 88 HIS A N 1
ATOM 704 C CA . HIS A 1 88 ? -8.516 5.68 7.965 1 98.94 88 HIS A CA 1
ATOM 705 C C . HIS A 1 88 ? -7.691 6.957 8.086 1 98.94 88 HIS A C 1
ATOM 707 O O . HIS A 1 88 ? -6.648 7.09 7.438 1 98.94 88 HIS A O 1
ATOM 713 N N . HIS A 1 89 ? -8.141 7.832 8.875 1 98.81 89 HIS A N 1
ATOM 714 C CA . HIS A 1 89 ? -7.398 9.062 9.133 1 98.81 89 HIS A CA 1
ATOM 715 C C . HIS A 1 89 ? -7.297 9.344 10.625 1 98.81 89 HIS A C 1
ATOM 717 O O . HIS A 1 89 ? -8.273 9.164 11.367 1 98.81 89 HIS A O 1
ATOM 723 N N . ARG A 1 90 ? -6.137 9.711 10.969 1 98.75 90 ARG A N 1
ATOM 724 C CA . ARG A 1 90 ? -5.828 10.008 12.367 1 98.75 90 ARG A CA 1
ATOM 725 C C . ARG A 1 90 ? -5.945 11.508 12.641 1 98.75 90 ARG A C 1
ATOM 727 O O . ARG A 1 90 ? -5.512 12.328 11.828 1 98.75 90 ARG A O 1
ATOM 734 N N . LEU A 1 91 ? -6.586 11.922 13.688 1 98.56 91 LEU A N 1
ATOM 735 C CA . LEU A 1 91 ? -6.621 13.289 14.188 1 98.56 91 LEU A CA 1
ATOM 736 C C . LEU A 1 91 ? -5.719 13.453 15.406 1 98.56 91 LEU A C 1
ATOM 738 O O . LEU A 1 91 ? -5.195 12.461 15.93 1 98.56 91 LEU A O 1
ATOM 742 N N . GLY A 1 92 ? -5.488 14.68 15.805 1 98.06 92 GLY A N 1
ATOM 743 C CA . GLY A 1 92 ? -4.605 14.961 16.922 1 98.06 92 GLY A CA 1
ATOM 744 C C . GLY A 1 92 ? -3.135 14.914 16.547 1 98.06 92 GLY A C 1
ATOM 745 O O . GLY A 1 92 ? -2.766 15.25 15.422 1 98.06 92 GLY A O 1
ATOM 746 N N . LEU A 1 93 ? -2.363 14.555 17.531 1 97.56 93 LEU A N 1
ATOM 747 C CA . LEU A 1 93 ? -0.916 14.602 17.359 1 97.56 93 LEU A CA 1
ATOM 748 C C . LEU A 1 93 ? -0.417 13.344 16.641 1 97.56 93 LEU A C 1
ATOM 750 O O . LEU A 1 93 ? -0.751 12.227 17.031 1 97.56 93 LEU A O 1
ATOM 754 N N . VAL A 1 94 ? 0.341 13.617 15.633 1 98.12 94 VAL A N 1
ATOM 755 C CA . VAL A 1 94 ? 0.953 12.531 14.875 1 98.12 94 VAL A CA 1
ATOM 756 C C . VAL A 1 94 ? 2.463 12.742 14.797 1 98.12 94 VAL A C 1
ATOM 758 O O . VAL A 1 94 ? 2.941 13.57 14.023 1 98.12 94 VAL A O 1
ATOM 761 N N . PRO A 1 95 ? 3.193 12.008 15.578 1 97.31 95 PRO A N 1
ATOM 762 C CA . PRO A 1 95 ? 4.652 12.148 15.602 1 97.31 95 PRO A CA 1
ATOM 763 C C . PRO A 1 95 ? 5.301 11.781 14.266 1 97.31 95 PRO A C 1
ATOM 765 O O . PRO A 1 95 ? 4.68 11.117 13.438 1 97.31 95 PRO A O 1
ATOM 768 N N . VAL A 1 96 ? 6.543 12.156 14.125 1 97.06 96 VAL A N 1
ATOM 769 C CA . VAL A 1 96 ? 7.367 11.812 12.969 1 97.06 96 VAL A CA 1
ATOM 770 C C . VAL A 1 96 ? 7.355 10.305 12.75 1 97.06 96 VAL A C 1
ATOM 772 O O . VAL A 1 96 ? 7.453 9.531 13.703 1 97.06 96 VAL A O 1
ATOM 775 N N . THR A 1 97 ? 7.102 9.898 11.516 1 97.69 97 THR A N 1
ATOM 776 C CA . THR A 1 97 ? 7.133 8.531 11.008 1 97.69 97 THR A CA 1
ATOM 777 C C . THR A 1 97 ? 5.812 7.82 11.297 1 97.69 97 THR A C 1
ATOM 779 O O . THR A 1 97 ? 5.586 6.707 10.812 1 97.69 97 THR A O 1
ATOM 782 N N . GLU A 1 98 ? 4.957 8.43 12.047 1 98.06 98 GLU A N 1
ATOM 783 C CA . GLU A 1 98 ? 3.662 7.797 12.281 1 98.06 98 GLU A CA 1
ATOM 784 C C . GLU A 1 98 ? 2.654 8.188 11.203 1 98.06 98 GLU A C 1
ATOM 786 O O . GLU A 1 98 ? 2.787 9.242 10.578 1 98.06 98 GLU A O 1
ATOM 791 N N . ALA A 1 99 ? 1.654 7.344 11.07 1 98.5 99 ALA A N 1
ATOM 792 C CA . ALA A 1 99 ? 0.696 7.496 9.984 1 98.5 99 ALA A CA 1
ATOM 793 C C . ALA A 1 99 ? -0.418 8.469 10.359 1 98.5 99 ALA A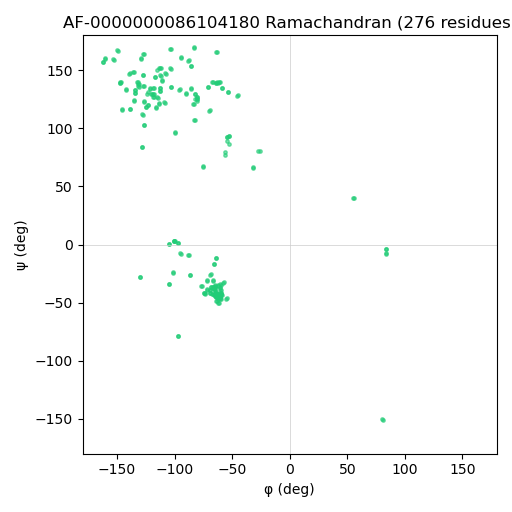 C 1
ATOM 795 O O . ALA A 1 99 ? -0.977 8.383 11.461 1 98.5 99 ALA A O 1
ATOM 796 N N . SER A 1 100 ? -0.708 9.352 9.453 1 98.62 100 SER A N 1
ATOM 797 C CA . SER A 1 100 ? -1.879 10.219 9.594 1 98.62 100 SER A CA 1
ATOM 798 C C . SER A 1 100 ? -3.035 9.711 8.734 1 98.62 100 SER A C 1
ATOM 800 O O . SER A 1 100 ? -4.199 10 9.016 1 98.62 100 SER A O 1
ATOM 802 N N . VAL A 1 101 ? -2.709 8.961 7.699 1 98.88 101 VAL A N 1
ATOM 803 C CA . VAL A 1 101 ? -3.736 8.438 6.805 1 98.88 101 VAL A CA 1
ATOM 804 C C . VAL A 1 101 ? -3.311 7.074 6.266 1 98.88 101 VAL A C 1
ATOM 806 O O . VAL A 1 101 ? -2.125 6.844 6.016 1 98.88 101 VAL A O 1
ATOM 809 N N . ALA A 1 102 ? -4.207 6.152 6.156 1 98.88 102 ALA A N 1
ATOM 810 C CA . ALA A 1 102 ? -4.043 4.836 5.547 1 98.88 102 ALA A CA 1
ATOM 811 C C . ALA A 1 102 ? -5.227 4.5 4.645 1 98.88 102 ALA A C 1
ATOM 813 O O . ALA A 1 102 ? -6.379 4.531 5.086 1 98.88 102 ALA A O 1
ATOM 814 N N . ILE A 1 103 ? -4.945 4.211 3.408 1 98.94 103 ILE A N 1
ATOM 815 C CA . ILE A 1 103 ? -5.961 3.863 2.418 1 98.94 103 ILE A CA 1
ATOM 816 C C . ILE A 1 103 ? -5.648 2.492 1.821 1 98.94 103 ILE A C 1
ATOM 818 O O . ILE A 1 103 ? -4.508 2.215 1.444 1 98.94 103 ILE A O 1
ATOM 822 N N . ALA A 1 104 ? -6.629 1.674 1.794 1 98.94 104 ALA A N 1
ATOM 823 C CA . ALA A 1 104 ? -6.465 0.361 1.173 1 98.94 104 ALA A CA 1
ATOM 824 C C . ALA A 1 104 ? -7.633 0.05 0.239 1 98.94 104 ALA A C 1
ATOM 826 O O . ALA A 1 104 ? -8.789 0.349 0.556 1 98.94 104 ALA A O 1
ATOM 827 N N . VAL A 1 105 ? -7.332 -0.542 -0.881 1 98.94 105 VAL A N 1
ATOM 828 C CA . VAL A 1 105 ? -8.32 -0.931 -1.88 1 98.94 105 VAL A CA 1
ATOM 829 C C . VAL A 1 105 ? -8.039 -2.35 -2.365 1 98.94 105 VAL A C 1
ATOM 831 O O . VAL A 1 105 ? -6.891 -2.699 -2.643 1 98.94 105 VAL A O 1
ATOM 834 N N . SER A 1 106 ? -9.039 -3.146 -2.414 1 98.94 106 SER A N 1
ATOM 835 C CA . SER A 1 106 ? -8.867 -4.48 -2.984 1 98.94 106 SER A CA 1
ATOM 836 C C . SER A 1 106 ? -9.641 -4.621 -4.293 1 98.94 106 SER A C 1
ATOM 838 O O . SER A 1 106 ? -10.703 -4.027 -4.461 1 98.94 106 SER A O 1
ATOM 840 N N . SER A 1 107 ? -9.094 -5.367 -5.188 1 98.88 107 SER A N 1
ATOM 841 C CA . SER A 1 107 ? -9.703 -5.68 -6.477 1 98.88 107 SER A CA 1
ATOM 842 C C . SER A 1 107 ? -9.195 -7.012 -7.016 1 98.88 107 SER A C 1
ATOM 844 O O . SER A 1 107 ? -8.156 -7.512 -6.578 1 98.88 107 SER A O 1
ATOM 846 N N . PRO A 1 108 ? -9.961 -7.574 -7.914 1 98.06 108 PRO A N 1
ATOM 847 C CA . PRO A 1 108 ? -9.531 -8.867 -8.461 1 98.06 108 PRO A CA 1
ATOM 848 C C . PRO A 1 108 ? -8.18 -8.789 -9.156 1 98.06 108 PRO A C 1
ATOM 850 O O . PRO A 1 108 ? -7.359 -9.703 -9.016 1 98.06 108 PRO A O 1
ATOM 853 N N . HIS A 1 109 ? -7.891 -7.695 -9.773 1 97.75 109 HIS A N 1
ATOM 854 C CA . HIS A 1 109 ? -6.633 -7.496 -10.492 1 97.75 109 HIS A CA 1
ATOM 855 C C . HIS A 1 109 ? -5.965 -6.191 -10.07 1 97.75 109 HIS A C 1
ATOM 857 O O . HIS A 1 109 ? -6.637 -5.258 -9.625 1 97.75 109 HIS A O 1
ATOM 863 N N . ARG A 1 110 ? -4.672 -6.145 -10.344 1 98.69 110 ARG A N 1
ATOM 864 C CA . ARG A 1 110 ? -3.828 -5.156 -9.672 1 98.69 110 ARG A CA 1
ATOM 865 C C . ARG A 1 110 ? -4.109 -3.752 -10.188 1 98.69 110 ARG A C 1
ATOM 867 O O . ARG A 1 110 ? -4.055 -2.781 -9.43 1 98.69 110 ARG A O 1
ATOM 874 N N . SER A 1 111 ? -4.492 -3.568 -11.438 1 98.62 111 SER A N 1
ATOM 875 C CA . SER A 1 111 ? -4.57 -2.246 -12.047 1 98.62 111 SER A CA 1
ATOM 876 C C . SER A 1 111 ? -5.605 -1.372 -11.352 1 98.62 111 SER A C 1
ATOM 878 O O . SER A 1 111 ? -5.332 -0.218 -11.016 1 98.62 111 SER A O 1
ATOM 880 N N . ASP A 1 112 ? -6.777 -1.905 -11.07 1 98.81 112 ASP A N 1
ATOM 881 C CA . ASP A 1 112 ? -7.879 -1.13 -10.508 1 98.81 112 ASP A CA 1
ATOM 882 C C . ASP A 1 112 ? -7.52 -0.598 -9.117 1 98.81 112 ASP A C 1
ATOM 884 O O . ASP A 1 112 ? -7.715 0.584 -8.828 1 98.81 112 ASP A O 1
ATOM 888 N N . SER A 1 113 ? -7.016 -1.464 -8.266 1 98.94 113 SER A N 1
ATOM 889 C CA . SER A 1 113 ? -6.707 -1.032 -6.902 1 98.94 113 SER A CA 1
ATOM 890 C C . SER A 1 113 ? -5.594 0.011 -6.895 1 98.94 113 SER A C 1
ATOM 892 O O . SER A 1 113 ? -5.629 0.957 -6.105 1 98.94 113 SER A O 1
ATOM 894 N N . LEU A 1 114 ? -4.613 -0.134 -7.832 1 98.94 114 LEU A N 1
ATOM 895 C CA . LEU A 1 114 ? -3.512 0.816 -7.926 1 98.94 114 LEU A CA 1
ATOM 896 C C . LEU A 1 114 ? -4.016 2.193 -8.344 1 98.94 114 LEU A C 1
ATOM 898 O O . LEU A 1 114 ? -3.66 3.201 -7.727 1 98.94 114 LEU A O 1
ATOM 902 N N . ASP A 1 115 ? -4.867 2.197 -9.281 1 98.88 115 ASP A N 1
ATOM 903 C CA . ASP A 1 115 ? -5.395 3.467 -9.773 1 98.88 115 ASP A CA 1
ATOM 904 C C . ASP A 1 115 ? -6.348 4.094 -8.758 1 98.88 115 ASP A C 1
ATOM 906 O O . ASP A 1 115 ? -6.332 5.309 -8.547 1 98.88 115 ASP A O 1
ATOM 910 N N . ALA A 1 116 ? -7.113 3.262 -8.133 1 98.94 116 ALA A N 1
ATOM 911 C CA . ALA A 1 116 ? -8.117 3.74 -7.188 1 98.94 116 ALA A CA 1
ATOM 912 C C . ALA A 1 116 ? -7.453 4.359 -5.961 1 98.94 116 ALA A C 1
ATOM 914 O O . ALA A 1 116 ? -7.895 5.406 -5.473 1 98.94 116 ALA A O 1
ATOM 915 N N . VAL A 1 117 ? -6.426 3.732 -5.469 1 98.94 117 VAL A N 1
ATOM 916 C CA . VAL A 1 117 ? -5.746 4.262 -4.289 1 98.94 117 VAL A CA 1
ATOM 917 C C . VAL A 1 117 ? -5.133 5.621 -4.613 1 98.94 117 VAL A C 1
ATOM 919 O O . VAL A 1 117 ? -5.207 6.551 -3.801 1 98.94 117 VAL A O 1
ATOM 922 N N . LYS A 1 118 ? -4.523 5.746 -5.781 1 98.94 118 LYS A N 1
ATOM 923 C CA . LYS A 1 118 ? -3.945 7.012 -6.215 1 98.94 118 LYS A CA 1
ATOM 924 C C . LYS A 1 118 ? -5.012 8.102 -6.305 1 98.94 118 LYS A C 1
ATOM 926 O O . LYS A 1 118 ? -4.816 9.211 -5.801 1 98.94 118 LYS A O 1
ATOM 931 N N . TYR A 1 119 ? -6.102 7.742 -6.91 1 98.94 119 TYR A N 1
ATOM 932 C CA . TYR A 1 119 ? -7.211 8.688 -7.004 1 98.94 119 TYR A CA 1
ATOM 933 C C . TYR A 1 119 ? -7.695 9.094 -5.621 1 98.94 119 TYR A C 1
ATOM 935 O O . TYR A 1 119 ? -7.941 10.273 -5.367 1 98.94 119 TYR A O 1
ATOM 943 N N . CYS A 1 120 ? -7.812 8.125 -4.723 1 98.94 120 CYS A N 1
ATOM 944 C CA . CYS A 1 120 ? -8.375 8.336 -3.393 1 98.94 120 CYS A CA 1
ATOM 945 C C . CYS A 1 120 ? -7.535 9.336 -2.602 1 98.94 120 CYS A C 1
ATOM 947 O O . CYS A 1 120 ? -8.055 10.344 -2.117 1 98.94 120 CYS A O 1
ATOM 949 N N . ILE A 1 121 ? -6.273 9.109 -2.566 1 98.94 121 ILE A N 1
ATOM 950 C CA . ILE A 1 121 ? -5.43 9.961 -1.731 1 98.94 121 ILE A CA 1
ATOM 951 C C . ILE A 1 121 ? -5.355 11.367 -2.33 1 98.94 121 ILE A C 1
ATOM 953 O O . ILE A 1 121 ? -5.391 12.359 -1.604 1 98.94 121 ILE A O 1
ATOM 957 N N . ASN A 1 122 ? -5.281 11.422 -3.676 1 98.88 122 ASN A N 1
ATOM 958 C CA . ASN A 1 122 ? -5.219 12.734 -4.312 1 98.88 122 ASN A CA 1
ATOM 959 C C . ASN A 1 122 ? -6.488 13.539 -4.066 1 98.88 122 ASN A C 1
ATOM 961 O O . ASN A 1 122 ? -6.426 14.734 -3.766 1 98.88 122 ASN A O 1
ATOM 965 N N . THR A 1 123 ? -7.59 12.906 -4.203 1 98.94 123 THR A N 1
ATOM 966 C CA . THR A 1 123 ? -8.859 13.586 -4 1 98.94 123 THR A CA 1
ATOM 967 C C . THR A 1 123 ? -9.062 13.93 -2.525 1 98.94 123 THR A C 1
ATOM 969 O O . THR A 1 123 ? -9.562 15.008 -2.193 1 98.94 123 THR A O 1
ATOM 972 N N . LEU A 1 124 ? -8.711 12.984 -1.612 1 98.88 124 LEU A N 1
ATOM 973 C CA . LEU A 1 124 ? -8.828 13.211 -0.176 1 98.88 124 LEU A CA 1
ATOM 974 C C . LEU A 1 124 ? -8.078 14.477 0.238 1 98.88 124 LEU A C 1
ATOM 976 O O . LEU A 1 124 ? -8.648 15.352 0.899 1 98.88 124 LEU A O 1
ATOM 980 N N . LYS A 1 125 ? -6.871 14.586 -0.267 1 98.31 125 LYS A N 1
ATOM 981 C CA . LYS A 1 125 ? -6.043 15.734 0.098 1 98.31 125 LYS A CA 1
ATOM 982 C C . LYS A 1 125 ? -6.594 17.016 -0.503 1 98.31 125 LYS A C 1
ATOM 984 O O . LYS A 1 125 ? -6.418 18.094 0.065 1 98.31 125 LYS A O 1
ATOM 989 N N . ALA A 1 126 ? -7.289 16.891 -1.571 1 98.31 126 ALA A N 1
ATOM 990 C CA . ALA A 1 126 ? -7.785 18.062 -2.285 1 98.31 126 ALA A CA 1
ATOM 991 C C . ALA A 1 126 ? -9.125 18.516 -1.717 1 98.31 126 ALA A C 1
ATOM 993 O O . ALA A 1 126 ? -9.453 19.703 -1.756 1 98.31 126 ALA A O 1
ATOM 994 N N . THR A 1 127 ? -9.906 17.609 -1.103 1 98.5 127 THR A N 1
ATOM 995 C CA . THR A 1 127 ? -11.305 17.969 -0.95 1 98.5 127 THR A CA 1
ATOM 996 C C . THR A 1 127 ? -11.766 17.766 0.491 1 98.5 127 THR A C 1
ATOM 998 O O . THR A 1 127 ? -12.781 18.328 0.909 1 98.5 127 THR A O 1
ATOM 1001 N N . VAL A 1 128 ? -11.18 16.844 1.268 1 98.69 128 VAL A N 1
ATOM 1002 C CA . VAL A 1 128 ? -11.672 16.516 2.604 1 98.69 128 VAL A CA 1
ATOM 1003 C C . VAL A 1 128 ? -11.18 17.562 3.602 1 98.69 128 VAL A C 1
ATOM 1005 O O . VAL A 1 128 ? -9.984 17.875 3.664 1 98.69 128 VAL A O 1
ATOM 1008 N N . PRO A 1 129 ? -12.023 18.141 4.34 1 98 129 PRO A N 1
ATOM 1009 C CA . PRO A 1 129 ? -11.656 19.234 5.246 1 98 129 PRO A CA 1
ATOM 1010 C C . PRO A 1 129 ? -10.93 18.75 6.496 1 98 129 PRO A C 1
ATOM 1012 O O . PRO A 1 129 ? -11.453 18.844 7.605 1 98 129 PRO A O 1
ATOM 1015 N N . ILE A 1 130 ? -9.797 18.25 6.426 1 97.69 130 ILE A N 1
ATOM 1016 C CA . ILE A 1 130 ? -8.852 17.922 7.488 1 97.69 130 ILE A CA 1
ATOM 1017 C C . ILE A 1 130 ? -7.617 18.812 7.375 1 97.69 130 ILE A C 1
ATOM 1019 O O . ILE A 1 130 ? -6.961 18.859 6.328 1 97.69 130 ILE A O 1
ATOM 1023 N N . TRP A 1 131 ? -7.328 19.562 8.383 1 94.69 131 TRP A N 1
ATOM 1024 C CA . TRP A 1 131 ? -6.211 20.5 8.32 1 94.69 131 TRP A CA 1
ATOM 1025 C C . TRP A 1 131 ? -5.105 20.094 9.289 1 94.69 131 TRP A C 1
ATOM 1027 O O . TRP A 1 131 ? -5.363 19.422 10.281 1 94.69 131 TRP A O 1
ATOM 1037 N N . LYS A 1 132 ? -3.912 20.469 8.922 1 92.75 132 LYS A N 1
ATOM 1038 C CA . LYS A 1 132 ? -2.764 20.141 9.758 1 92.75 132 LYS A CA 1
ATOM 1039 C C . LYS A 1 132 ? -2.084 21.406 10.273 1 92.75 132 LYS A C 1
ATOM 1041 O O . LYS A 1 132 ? -2.066 22.438 9.594 1 92.75 132 LYS A O 1
ATOM 1046 N N . LYS A 1 133 ? -1.599 21.297 11.492 1 89.56 133 LYS A N 1
ATOM 1047 C CA . LYS A 1 133 ? -0.768 22.328 12.117 1 89.56 133 LYS A CA 1
ATOM 1048 C C . LYS A 1 133 ? 0.617 21.781 12.453 1 89.56 133 LYS A C 1
ATOM 1050 O O . LYS A 1 133 ? 0.741 20.688 13 1 89.56 133 LYS A O 1
ATOM 1055 N N . THR A 1 134 ? 1.624 22.547 11.953 1 83.31 134 THR A N 1
ATOM 1056 C CA . THR A 1 134 ? 2.992 22.141 12.242 1 83.31 134 THR A CA 1
ATOM 1057 C C . THR A 1 134 ? 3.438 22.656 13.609 1 83.31 134 THR A C 1
ATOM 1059 O O . THR A 1 134 ? 3.236 23.828 13.93 1 83.31 134 THR A O 1
ATOM 1062 N N . LEU A 1 135 ? 3.809 21.75 14.484 1 77 135 LEU A N 1
ATOM 1063 C CA . LEU A 1 135 ? 4.352 22.172 15.773 1 77 135 LEU A CA 1
ATOM 1064 C C . LEU A 1 135 ? 5.875 22.094 15.766 1 77 135 LEU A C 1
ATOM 1066 O O . LEU A 1 135 ? 6.453 21.047 15.461 1 77 135 LEU A O 1
ATOM 1070 N N . SER A 1 136 ? 6.504 23.266 15.508 1 68.38 136 SER A N 1
ATOM 1071 C CA . SER A 1 136 ? 7.957 23.359 15.484 1 68.38 136 SER A CA 1
ATOM 1072 C C . SER A 1 136 ? 8.523 23.516 16.891 1 68.38 136 SER A C 1
ATOM 1074 O O . SER A 1 136 ? 7.824 23.953 17.812 1 68.38 136 SER A O 1
ATOM 1076 N N . THR A 1 137 ? 9.531 22.594 17.375 1 59.56 137 THR A N 1
ATOM 1077 C CA . THR A 1 137 ? 10.227 22.797 18.641 1 59.56 137 THR A CA 1
ATOM 1078 C C . THR A 1 137 ? 10.914 24.156 18.672 1 59.56 137 THR A C 1
ATOM 1080 O O . THR A 1 137 ? 11.773 24.438 17.828 1 59.56 137 THR A O 1
ATOM 1083 N N . VAL A 1 138 ? 10.305 25.328 18.875 1 50 138 VAL A N 1
ATOM 1084 C CA . VAL A 1 138 ? 11.039 26.531 19.219 1 50 138 VAL A CA 1
ATOM 1085 C C . VAL A 1 138 ? 11.945 26.266 20.422 1 50 138 VAL A C 1
ATOM 1087 O O . VAL A 1 138 ? 11.484 25.797 21.453 1 50 138 VAL A O 1
ATOM 1090 N N . LEU A 1 139 ? 13.219 25.891 20.219 1 44.91 139 LEU A N 1
ATOM 1091 C CA . LEU A 1 139 ? 14.133 26.062 21.328 1 44.91 139 LEU A CA 1
ATOM 1092 C C . LEU A 1 139 ? 13.945 27.438 21.984 1 44.91 139 LEU A C 1
ATOM 1094 O O . LEU A 1 139 ? 13.875 28.453 21.297 1 44.91 139 LEU A O 1
ATOM 1098 N N . PRO A 1 140 ? 13.766 27.5 23.297 1 42.53 140 PRO A N 1
ATOM 1099 C CA . PRO A 1 140 ? 13.922 28.781 23.984 1 42.53 140 PRO A CA 1
ATOM 1100 C C . PRO A 1 140 ? 15.305 29.391 23.781 1 42.53 140 PRO A C 1
ATOM 1102 O O . PRO A 1 140 ? 16.281 28.672 23.609 1 42.53 140 PRO A O 1
ATOM 1105 N N . MET B 1 1 ? 22.984 22.703 10.398 1 34.72 1 MET B N 1
ATOM 1106 C CA . MET B 1 1 ? 22.594 21.469 11.062 1 34.72 1 MET B CA 1
ATOM 1107 C C . MET B 1 1 ? 22.656 20.281 10.102 1 34.72 1 MET B C 1
ATOM 1109 O O . MET B 1 1 ? 22.094 20.344 9.008 1 34.72 1 MET B O 1
ATOM 1113 N N . GLU B 1 2 ? 23.562 19.406 10.047 1 40.94 2 GLU B N 1
ATOM 1114 C CA . GLU B 1 2 ? 23.938 18.422 9.031 1 40.94 2 GLU B CA 1
ATOM 1115 C C . GLU B 1 2 ? 22.734 17.578 8.609 1 40.94 2 GLU B C 1
ATOM 1117 O O . GLU B 1 2 ? 22.078 16.984 9.453 1 40.94 2 GLU B O 1
ATOM 1122 N N . GLU B 1 3 ? 21.922 17.891 7.711 1 46.62 3 GLU B N 1
ATOM 1123 C CA . GLU B 1 3 ? 20.797 17.125 7.199 1 46.62 3 GLU B CA 1
ATOM 1124 C C . GLU B 1 3 ? 21.078 15.625 7.258 1 46.62 3 GLU B C 1
ATOM 1126 O O . GLU B 1 3 ? 22.031 15.148 6.645 1 46.62 3 GLU B O 1
ATOM 1131 N N . GLU B 1 4 ? 21.203 15 8.469 1 56.06 4 GLU B N 1
ATOM 1132 C CA . GLU B 1 4 ? 21.469 13.578 8.695 1 56.06 4 GLU B CA 1
ATOM 1133 C C . GLU B 1 4 ? 20.938 12.734 7.539 1 56.06 4 GLU B C 1
ATOM 1135 O O . GLU B 1 4 ? 19.734 12.734 7.262 1 56.06 4 GLU B O 1
ATOM 1140 N N . SER B 1 5 ? 21.734 12.664 6.402 1 72.75 5 SER B N 1
ATOM 1141 C CA . SER B 1 5 ? 21.516 12 5.117 1 72.75 5 SER B CA 1
ATOM 1142 C C . SER B 1 5 ? 21.203 10.523 5.305 1 72.75 5 SER B C 1
ATOM 1144 O O . SER B 1 5 ? 21.875 9.828 6.078 1 72.75 5 SER B O 1
ATOM 1146 N N . GLU B 1 6 ? 20.047 10.016 5.41 1 86.62 6 GLU B N 1
ATOM 1147 C CA . GLU B 1 6 ? 19.703 8.594 5.379 1 86.62 6 GLU B CA 1
ATOM 1148 C C . GLU B 1 6 ? 19.906 8.016 3.979 1 86.62 6 GLU B C 1
ATOM 1150 O O . GLU B 1 6 ? 19.312 8.5 3.012 1 86.62 6 GLU B O 1
ATOM 1155 N N . GLU B 1 7 ? 20.859 7.086 3.914 1 93.81 7 GLU B N 1
ATOM 1156 C CA . GLU B 1 7 ? 21.141 6.461 2.623 1 93.81 7 GLU B CA 1
ATOM 1157 C C . GLU B 1 7 ? 19.953 5.613 2.162 1 93.81 7 GLU B C 1
ATOM 1159 O O . GLU B 1 7 ? 19.344 4.895 2.961 1 93.81 7 GLU B O 1
ATOM 1164 N N . ALA B 1 8 ? 19.703 5.707 0.93 1 96.94 8 ALA B N 1
ATOM 1165 C CA . ALA B 1 8 ? 18.656 4.891 0.331 1 96.94 8 ALA B CA 1
ATOM 1166 C C . ALA B 1 8 ? 18.984 3.404 0.444 1 96.94 8 ALA B C 1
ATOM 1168 O O . ALA B 1 8 ? 20.125 3 0.261 1 96.94 8 ALA B O 1
ATOM 1169 N N . GLN B 1 9 ? 17.922 2.545 0.761 1 98.38 9 GLN B N 1
ATOM 1170 C CA . GLN B 1 9 ? 18.141 1.11 0.929 1 98.38 9 GLN B CA 1
ATOM 1171 C C . GLN B 1 9 ? 17.172 0.31 0.054 1 98.38 9 GLN B C 1
ATOM 1173 O O . GLN B 1 9 ? 16.047 0.745 -0.199 1 98.38 9 GLN B O 1
ATOM 1178 N N . ASP B 1 10 ? 17.672 -0.801 -0.407 1 98.69 10 ASP B N 1
ATOM 1179 C CA . ASP B 1 10 ? 16.875 -1.785 -1.143 1 98.69 10 ASP B CA 1
ATOM 1180 C C . ASP B 1 10 ? 16.781 -3.096 -0.367 1 98.69 10 ASP B C 1
ATOM 1182 O O . ASP B 1 10 ? 17.797 -3.67 0.034 1 98.69 10 ASP B O 1
ATOM 1186 N N . PHE B 1 11 ? 15.578 -3.533 -0.168 1 98.88 11 PHE B N 1
ATOM 1187 C CA . PHE B 1 11 ? 15.352 -4.789 0.54 1 98.88 11 PHE B CA 1
ATOM 1188 C C . PHE B 1 11 ? 14.688 -5.809 -0.372 1 98.88 11 PHE B C 1
ATOM 1190 O O . PHE B 1 11 ? 13.586 -5.574 -0.884 1 98.88 11 PHE B O 1
ATOM 1197 N N . ILE B 1 12 ? 15.32 -6.855 -0.609 1 98.88 12 ILE B N 1
ATOM 1198 C CA . ILE B 1 12 ? 14.773 -7.953 -1.402 1 98.88 12 ILE B CA 1
ATOM 1199 C C . ILE B 1 12 ? 14.734 -9.227 -0.559 1 98.88 12 ILE B C 1
ATOM 1201 O O . ILE B 1 12 ? 15.719 -9.586 0.082 1 98.88 12 ILE B O 1
ATOM 1205 N N . LYS B 1 13 ? 13.641 -9.883 -0.501 1 98.69 13 LYS B N 1
ATOM 1206 C CA . LYS B 1 13 ? 13.492 -11.141 0.233 1 98.69 13 LYS B CA 1
ATOM 1207 C C . LYS B 1 13 ? 12.648 -12.141 -0.554 1 98.69 13 LYS B C 1
ATOM 1209 O O . LYS B 1 13 ? 11.508 -11.852 -0.919 1 98.69 13 LYS B O 1
ATOM 1214 N N . ILE B 1 14 ? 13.188 -13.164 -0.9 1 98.69 14 ILE B N 1
ATOM 1215 C CA . ILE B 1 14 ? 12.484 -14.32 -1.447 1 98.69 14 ILE B CA 1
ATOM 1216 C C . ILE B 1 14 ? 12.492 -15.461 -0.432 1 98.69 14 ILE B C 1
ATOM 1218 O O . ILE B 1 14 ? 13.562 -15.906 -0.002 1 98.69 14 ILE B O 1
ATOM 1222 N N . THR B 1 15 ? 11.312 -15.945 -0.048 1 98.44 15 THR B N 1
ATOM 1223 C CA . THR B 1 15 ? 11.234 -16.797 1.127 1 98.44 15 THR B CA 1
ATOM 1224 C C . THR B 1 15 ? 10.086 -17.797 0.997 1 98.44 15 THR B C 1
ATOM 1226 O O . THR B 1 15 ? 9.219 -17.641 0.131 1 98.44 15 THR B O 1
ATOM 1229 N N . HIS B 1 16 ? 10.055 -18.781 1.863 1 98.12 16 HIS B N 1
ATOM 1230 C CA . HIS B 1 16 ? 8.938 -19.719 1.958 1 98.12 16 HIS B CA 1
ATOM 1231 C C . HIS B 1 16 ? 8.016 -19.359 3.113 1 98.12 16 HIS B C 1
ATOM 1233 O O . HIS B 1 16 ? 6.977 -19.984 3.307 1 98.12 16 HIS B O 1
ATOM 1239 N N . GLU B 1 17 ? 8.344 -18.25 3.775 1 98.25 17 GLU B N 1
ATOM 1240 C CA . GLU B 1 17 ? 7.57 -17.844 4.945 1 98.25 17 GLU B CA 1
ATOM 1241 C C . GLU B 1 17 ? 6.48 -16.844 4.566 1 98.25 17 GLU B C 1
ATOM 1243 O O . GLU B 1 17 ? 6.562 -16.203 3.523 1 98.25 17 GLU B O 1
ATOM 1248 N N . LYS B 1 18 ? 5.527 -16.766 5.48 1 98.31 18 LYS B N 1
ATOM 1249 C CA . LYS B 1 18 ? 4.445 -15.797 5.285 1 98.31 18 LYS B CA 1
ATOM 1250 C C . LYS B 1 18 ? 4.984 -14.375 5.215 1 98.31 18 LYS B C 1
ATOM 1252 O O . LYS B 1 18 ? 5.887 -14.008 5.969 1 98.31 18 LYS B O 1
ATOM 1257 N N . LEU B 1 19 ? 4.438 -13.602 4.336 1 98.12 19 LEU B N 1
ATOM 1258 C CA . LEU B 1 19 ? 4.801 -12.188 4.223 1 98.12 19 LEU B CA 1
ATOM 1259 C C . LEU B 1 19 ? 3.98 -11.336 5.18 1 98.12 19 LEU B C 1
ATOM 1261 O O . LEU B 1 19 ? 2.893 -11.742 5.602 1 98.12 19 LEU B O 1
ATOM 1265 N N . SER B 1 20 ? 4.555 -10.273 5.523 1 95.69 20 SER B N 1
ATOM 1266 C CA . SER B 1 20 ? 3.895 -9.32 6.41 1 95.69 20 SER B CA 1
ATOM 1267 C C . SER B 1 20 ? 3.879 -7.922 5.805 1 95.69 20 SER B C 1
ATOM 1269 O O . SER B 1 20 ? 4.934 -7.363 5.492 1 95.69 20 SER B O 1
ATOM 1271 N N . ALA B 1 21 ? 2.674 -7.363 5.656 1 95.38 21 ALA B N 1
ATOM 1272 C CA . ALA B 1 21 ? 2.541 -5.984 5.184 1 95.38 21 ALA B CA 1
ATOM 1273 C C . ALA B 1 21 ? 3.246 -5.012 6.125 1 95.38 21 ALA B C 1
ATOM 1275 O O . ALA B 1 21 ? 3.92 -4.082 5.676 1 95.38 21 ALA B O 1
ATOM 1276 N N . ASP B 1 22 ? 3.133 -5.262 7.379 1 95 22 ASP B N 1
ATOM 1277 C CA . ASP B 1 22 ? 3.752 -4.402 8.383 1 95 22 ASP B CA 1
ATOM 1278 C C . ASP B 1 22 ? 5.273 -4.422 8.266 1 95 22 ASP B C 1
ATOM 1280 O O . ASP B 1 22 ? 5.926 -3.381 8.375 1 95 22 ASP B O 1
ATOM 1284 N N . GLU B 1 23 ? 5.766 -5.617 8.039 1 96.62 23 GLU B N 1
ATOM 1285 C CA . GLU B 1 23 ? 7.215 -5.746 7.938 1 96.62 23 GLU B CA 1
ATOM 1286 C C . GLU B 1 23 ? 7.762 -4.93 6.77 1 96.62 23 GLU B C 1
ATOM 1288 O O . GLU B 1 23 ? 8.711 -4.156 6.934 1 96.62 23 GLU B O 1
ATOM 1293 N N . VAL B 1 24 ? 7.141 -5.035 5.629 1 97.94 24 VAL B N 1
ATOM 1294 C CA . VAL B 1 24 ? 7.637 -4.359 4.434 1 97.94 24 VAL B CA 1
ATOM 1295 C C . VAL B 1 24 ? 7.473 -2.85 4.586 1 97.94 24 VAL B C 1
ATOM 1297 O O . VAL B 1 24 ? 8.328 -2.08 4.145 1 97.94 24 VAL B O 1
ATOM 1300 N N . CYS B 1 25 ? 6.398 -2.408 5.219 1 97.56 25 CYS B N 1
ATOM 1301 C CA . CYS B 1 25 ? 6.184 -0.985 5.457 1 97.56 25 CYS B CA 1
ATOM 1302 C C . CYS B 1 25 ? 7.242 -0.422 6.398 1 97.56 25 CYS B C 1
ATOM 1304 O O . CYS B 1 25 ? 7.75 0.679 6.18 1 97.56 25 CYS B O 1
ATOM 1306 N N . GLN B 1 26 ? 7.531 -1.174 7.43 1 97.19 26 GLN B N 1
ATOM 1307 C CA . GLN B 1 26 ? 8.523 -0.728 8.406 1 97.19 26 GLN B CA 1
ATOM 1308 C C . GLN B 1 26 ? 9.906 -0.633 7.777 1 97.19 26 GLN B C 1
ATOM 1310 O O . GLN B 1 26 ? 10.672 0.282 8.086 1 97.19 26 GLN B O 1
ATOM 1315 N N . LEU B 1 27 ? 10.25 -1.542 6.922 1 98.5 27 LEU B N 1
ATOM 1316 C CA . LEU B 1 27 ? 11.555 -1.56 6.27 1 98.5 27 LEU B CA 1
ATOM 1317 C C . LEU B 1 27 ? 11.797 -0.259 5.512 1 98.5 27 LEU B C 1
ATOM 1319 O O . LEU B 1 27 ? 12.93 0.231 5.461 1 98.5 27 LEU B O 1
ATOM 1323 N N . VAL B 1 28 ? 10.664 0.318 4.977 1 98.81 28 VAL B N 1
ATOM 1324 C CA . VAL B 1 28 ? 10.898 1.436 4.066 1 98.81 28 VAL B CA 1
ATOM 1325 C C . VAL B 1 28 ? 10.562 2.75 4.766 1 98.81 28 VAL B C 1
ATOM 1327 O O . VAL B 1 28 ? 10.672 3.824 4.168 1 98.81 28 VAL B O 1
ATOM 1330 N N . SER B 1 29 ? 10.164 2.646 5.965 1 98.12 29 SER B N 1
ATOM 1331 C CA . SER B 1 29 ? 9.812 3.854 6.703 1 98.12 29 SER B CA 1
ATOM 1332 C C . SER B 1 29 ? 11.031 4.758 6.891 1 98.12 29 SER B C 1
ATOM 1334 O O . SER B 1 29 ? 12.141 4.273 7.125 1 98.12 29 SER B O 1
ATOM 1336 N N . SER B 1 30 ? 10.844 6.066 6.73 1 98.44 30 SER B N 1
ATOM 1337 C CA . SER B 1 30 ? 11.891 7.066 6.887 1 98.44 30 SER B CA 1
ATOM 1338 C C . SER B 1 30 ? 11.336 8.375 7.43 1 98.44 30 SER B C 1
ATOM 1340 O O . SER B 1 30 ? 10.25 8.812 7.023 1 98.44 30 SER B O 1
ATOM 1342 N N . PRO B 1 31 ? 12.016 9.016 8.336 1 97.69 31 PRO B N 1
ATOM 1343 C CA . PRO B 1 31 ? 11.578 10.336 8.797 1 97.69 31 PRO B CA 1
ATOM 1344 C C . PRO B 1 31 ? 11.609 11.383 7.684 1 97.69 31 PRO B C 1
ATOM 1346 O O . PRO B 1 31 ? 11.055 12.477 7.848 1 97.69 31 PRO B O 1
ATOM 1349 N N . PHE B 1 32 ? 12.234 11.055 6.551 1 97.5 32 PHE B N 1
ATOM 1350 C CA . PHE B 1 32 ? 12.367 12.008 5.449 1 97.5 32 PHE B CA 1
ATOM 1351 C C . PHE B 1 32 ? 11.242 11.812 4.438 1 97.5 32 PHE B C 1
ATOM 1353 O O . PHE B 1 32 ? 11.125 12.586 3.484 1 97.5 32 PHE B O 1
ATOM 1360 N N . CYS B 1 33 ? 10.484 10.75 4.652 1 98.31 33 CYS B N 1
ATOM 1361 C CA . CYS B 1 33 ? 9.453 10.406 3.686 1 98.31 33 CYS B CA 1
ATOM 1362 C C . CYS B 1 33 ? 8.062 10.594 4.285 1 98.31 33 CYS B C 1
ATOM 1364 O O . CYS B 1 33 ? 7.801 10.156 5.406 1 98.31 33 CYS B O 1
ATOM 1366 N N . GLY B 1 34 ? 7.227 11.219 3.492 1 98.31 34 GLY B N 1
ATOM 1367 C CA . GLY B 1 34 ? 5.852 11.406 3.926 1 98.31 34 GLY B CA 1
ATOM 1368 C C . GLY B 1 34 ? 4.895 10.406 3.314 1 98.31 34 GLY B C 1
ATOM 1369 O O . GLY B 1 34 ? 3.684 10.477 3.543 1 98.31 34 GLY B O 1
ATOM 1370 N N . ALA B 1 35 ? 5.508 9.469 2.512 1 98.88 35 ALA B N 1
ATOM 1371 C CA . ALA B 1 35 ? 4.637 8.547 1.788 1 98.88 35 ALA B CA 1
ATOM 1372 C C . ALA B 1 35 ? 5.242 7.145 1.733 1 98.88 35 ALA B C 1
ATOM 1374 O O . ALA B 1 35 ? 6.438 6.988 1.479 1 98.88 35 ALA B O 1
ATOM 1375 N N . VAL B 1 36 ? 4.43 6.195 2.023 1 98.88 36 VAL B N 1
ATOM 1376 C CA . VAL B 1 36 ? 4.699 4.793 1.72 1 98.88 36 VAL B CA 1
ATOM 1377 C C . VAL B 1 36 ? 3.568 4.223 0.867 1 98.88 36 VAL B C 1
ATOM 1379 O O . VAL B 1 36 ? 2.402 4.262 1.265 1 98.88 36 VAL B O 1
ATOM 1382 N N . SER B 1 37 ? 3.877 3.75 -0.331 1 98.94 37 SER B N 1
ATOM 1383 C CA . SER B 1 37 ? 2.943 2.996 -1.159 1 98.94 37 SER B CA 1
ATOM 1384 C C . SER B 1 37 ? 3.256 1.504 -1.128 1 98.94 37 SER B C 1
ATOM 1386 O O . SER B 1 37 ? 4.422 1.108 -1.155 1 98.94 37 SER B O 1
ATOM 1388 N N . LEU B 1 38 ? 2.191 0.735 -0.986 1 98.88 38 LEU B N 1
ATOM 1389 C CA . LEU B 1 38 ? 2.338 -0.709 -0.838 1 98.88 38 LEU B CA 1
ATOM 1390 C C . LEU B 1 38 ? 1.398 -1.451 -1.783 1 98.88 38 LEU B C 1
ATOM 1392 O O . LEU B 1 38 ? 0.24 -1.061 -1.947 1 98.88 38 LEU B O 1
ATOM 1396 N N . PHE B 1 39 ? 1.879 -2.479 -2.391 1 98.94 39 PHE B N 1
ATOM 1397 C CA . PHE B 1 39 ? 1.073 -3.441 -3.133 1 98.94 39 PHE B CA 1
ATOM 1398 C C . PHE B 1 39 ? 1.241 -4.844 -2.557 1 98.94 39 PHE B C 1
ATOM 1400 O O . PHE B 1 39 ? 2.363 -5.289 -2.307 1 98.94 39 PHE B O 1
ATOM 1407 N N . ILE B 1 40 ? 0.137 -5.504 -2.393 1 98.88 40 ILE B N 1
ATOM 1408 C CA . ILE B 1 40 ? 0.119 -6.891 -1.937 1 98.88 40 ILE B CA 1
ATOM 1409 C C . ILE B 1 40 ? -0.657 -7.754 -2.93 1 98.88 40 ILE B C 1
ATOM 1411 O O . ILE B 1 40 ? -1.847 -7.523 -3.162 1 98.88 40 ILE B O 1
ATOM 1415 N N . GLY B 1 41 ? -0.017 -8.711 -3.52 1 98.69 41 GLY B N 1
ATOM 1416 C CA . GLY B 1 41 ? -0.682 -9.742 -4.297 1 98.69 41 GLY B CA 1
ATOM 1417 C C . GLY B 1 41 ? -1.065 -10.961 -3.475 1 98.69 41 GLY B C 1
ATOM 1418 O O . GLY B 1 41 ? -0.236 -11.508 -2.748 1 98.69 41 GLY B O 1
ATOM 1419 N N . THR B 1 42 ? -2.305 -11.367 -3.6 1 98.56 42 THR B N 1
ATOM 1420 C CA . THR B 1 42 ? -2.783 -12.492 -2.805 1 98.56 42 THR B CA 1
ATOM 1421 C C . THR B 1 42 ? -3.42 -13.555 -3.697 1 98.56 42 THR B C 1
ATOM 1423 O O . THR B 1 42 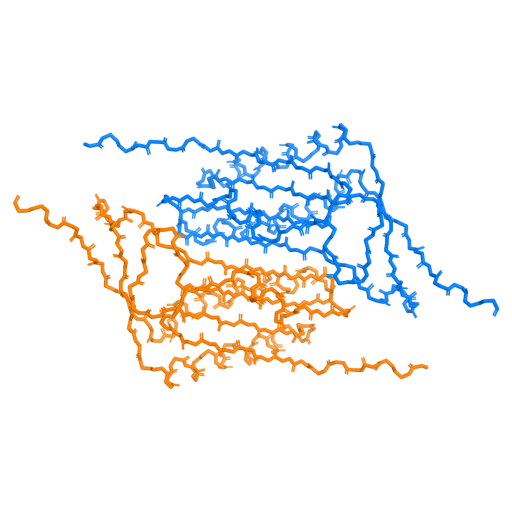? -3.783 -13.273 -4.84 1 98.56 42 THR B O 1
ATOM 1426 N N . THR B 1 43 ? -3.584 -14.727 -3.137 1 97.69 43 THR B N 1
ATOM 1427 C CA . THR B 1 43 ? -4.195 -15.828 -3.871 1 97.69 43 THR B CA 1
ATOM 1428 C C . THR B 1 43 ? -5.715 -15.695 -3.871 1 97.69 43 THR B C 1
ATOM 1430 O O . THR B 1 43 ? -6.336 -15.602 -2.811 1 97.69 43 THR B O 1
ATOM 1433 N N . ARG B 1 44 ? -6.285 -15.695 -5.043 1 97 44 ARG B N 1
ATOM 1434 C CA . ARG B 1 44 ? -7.738 -15.719 -5.172 1 97 44 ARG B CA 1
ATOM 1435 C C . ARG B 1 44 ? -8.281 -17.141 -5.055 1 97 44 ARG B C 1
ATOM 1437 O O . ARG B 1 44 ? -7.539 -18.109 -5.223 1 97 44 ARG B O 1
ATOM 1444 N N . ASN B 1 45 ? -9.586 -17.188 -4.953 1 95.94 45 ASN B N 1
ATOM 1445 C CA . ASN B 1 45 ? -10.18 -18.5 -4.75 1 95.94 45 ASN B CA 1
ATOM 1446 C C . ASN B 1 45 ? -10.672 -19.109 -6.062 1 95.94 45 ASN B C 1
ATOM 1448 O O . ASN B 1 45 ? -11.336 -20.141 -6.066 1 95.94 45 ASN B O 1
ATOM 1452 N N . THR B 1 46 ? -10.453 -18.375 -7.066 1 91.25 46 THR B N 1
ATOM 1453 C CA . THR B 1 46 ? -10.82 -18.906 -8.375 1 91.25 46 THR B CA 1
ATOM 1454 C C . THR B 1 46 ? -9.758 -18.578 -9.414 1 91.25 46 THR B C 1
ATOM 1456 O O . THR B 1 46 ? -9.031 -17.594 -9.273 1 91.25 46 THR B O 1
ATOM 1459 N N . PHE B 1 47 ? -9.641 -19.484 -10.32 1 86.69 47 PHE B N 1
ATOM 1460 C CA . PHE B 1 47 ? -8.781 -19.328 -11.484 1 86.69 47 PHE B CA 1
ATOM 1461 C C . PHE B 1 47 ? -9.383 -20.016 -12.703 1 86.69 47 PHE B C 1
ATOM 1463 O O . PHE B 1 47 ? -9.594 -21.219 -12.695 1 86.69 47 PHE B O 1
ATOM 1470 N N . GLU B 1 48 ? -9.695 -19.156 -13.656 1 84 48 GLU B N 1
ATOM 1471 C CA . GLU B 1 48 ? -10.32 -19.688 -14.867 1 84 48 GLU B CA 1
ATOM 1472 C C . GLU B 1 48 ? -11.578 -20.484 -14.539 1 84 48 GLU B C 1
ATOM 1474 O O . GLU B 1 48 ? -11.75 -21.609 -15.023 1 84 48 GLU B O 1
ATOM 1479 N N . GLY B 1 49 ? -12.297 -19.938 -13.609 1 83.69 49 GLY B N 1
ATOM 1480 C CA . GLY B 1 49 ? -13.609 -20.5 -13.32 1 83.69 49 GLY B CA 1
ATOM 1481 C C . GLY B 1 49 ? -13.555 -21.688 -12.375 1 83.69 49 GLY B C 1
ATOM 1482 O O . GLY B 1 49 ? -14.594 -22.25 -12.023 1 83.69 49 GLY B O 1
ATOM 1483 N N . LYS B 1 50 ? -12.406 -22.109 -12.008 1 88.25 50 LYS B N 1
ATOM 1484 C CA . LYS B 1 50 ? -12.242 -23.25 -11.102 1 88.25 50 LYS B CA 1
ATOM 1485 C C . LYS B 1 50 ? -11.883 -22.766 -9.695 1 88.25 50 LYS B C 1
ATOM 1487 O O . LYS B 1 50 ? -11.227 -21.75 -9.531 1 88.25 50 LYS B O 1
ATOM 1492 N N . LYS B 1 51 ? -12.297 -23.578 -8.805 1 91.5 51 LYS B N 1
ATOM 1493 C CA . LYS B 1 51 ? -11.977 -23.281 -7.414 1 91.5 51 LYS B CA 1
ATOM 1494 C C . LYS B 1 51 ? -10.492 -23.484 -7.133 1 91.5 51 LYS B C 1
ATOM 1496 O O . LYS B 1 51 ? -9.898 -24.469 -7.59 1 91.5 51 LYS B O 1
ATOM 1501 N N . VAL B 1 52 ? -9.922 -22.531 -6.414 1 92.88 52 VAL B N 1
ATOM 1502 C CA . VAL B 1 52 ? -8.516 -22.594 -6.023 1 92.88 52 VAL B CA 1
ATOM 1503 C C . VAL B 1 52 ? -8.398 -22.625 -4.504 1 92.88 52 VAL B C 1
ATOM 1505 O O . VAL B 1 52 ? -9.07 -21.859 -3.809 1 92.88 52 VAL B O 1
ATOM 1508 N N . VAL B 1 53 ? -7.543 -23.516 -4.055 1 93.44 53 VAL B N 1
ATOM 1509 C CA . VAL B 1 53 ? -7.316 -23.562 -2.611 1 93.44 53 VAL B CA 1
ATOM 1510 C C . VAL B 1 53 ? -5.965 -22.938 -2.279 1 93.44 53 VAL B C 1
ATOM 1512 O O . VAL B 1 53 ? -5.793 -22.344 -1.21 1 93.44 53 VAL B O 1
ATOM 1515 N N . ARG B 1 54 ? -5.074 -23.156 -3.207 1 95.31 54 ARG B N 1
ATOM 1516 C CA . ARG B 1 54 ? -3.748 -22.578 -3.037 1 95.31 54 ARG B CA 1
ATOM 1517 C C . ARG B 1 54 ? -3.002 -22.516 -4.367 1 95.31 54 ARG B C 1
ATOM 1519 O O . ARG B 1 54 ? -3.361 -23.219 -5.316 1 95.31 54 ARG B O 1
ATOM 1526 N N . LEU B 1 55 ? -2.023 -21.656 -4.336 1 96.44 55 LEU B N 1
ATOM 1527 C CA . LEU B 1 55 ? -1.05 -21.609 -5.422 1 96.44 55 LEU B CA 1
ATOM 1528 C C . LEU B 1 55 ? 0.326 -22.047 -4.941 1 96.44 55 LEU B C 1
ATOM 1530 O O . LEU B 1 55 ? 0.632 -21.969 -3.748 1 96.44 55 LEU B O 1
ATOM 1534 N N . GLU B 1 56 ? 1.031 -22.547 -5.812 1 97.19 56 GLU B N 1
ATOM 1535 C CA . GLU B 1 56 ? 2.424 -22.875 -5.52 1 97.19 56 GLU B CA 1
ATOM 1536 C C . GLU B 1 56 ? 3.373 -22.078 -6.414 1 97.19 56 GLU B C 1
ATOM 1538 O O . GLU B 1 56 ? 3.244 -22.109 -7.641 1 97.19 56 GLU B O 1
ATOM 1543 N N . TYR B 1 57 ? 4.371 -21.422 -5.738 1 98.12 57 TYR B N 1
ATOM 1544 C CA . TYR B 1 57 ? 5.348 -20.641 -6.477 1 98.12 57 TYR B CA 1
ATOM 1545 C C . TYR B 1 57 ? 6.727 -21.281 -6.43 1 98.12 57 TYR B C 1
ATOM 1547 O O . TYR B 1 57 ? 7.145 -21.797 -5.383 1 98.12 57 TYR B O 1
ATOM 1555 N N . GLU B 1 58 ? 7.371 -21.188 -7.59 1 97.5 58 GLU B N 1
ATOM 1556 C CA . GLU B 1 58 ? 8.742 -21.688 -7.719 1 97.5 58 GLU B CA 1
ATOM 1557 C C . GLU B 1 58 ? 9.609 -20.688 -8.477 1 97.5 58 GLU B C 1
ATOM 1559 O O . GLU B 1 58 ? 9.109 -19.906 -9.281 1 97.5 58 GLU B O 1
ATOM 1564 N N . SER B 1 59 ? 10.883 -20.703 -8.094 1 97.38 59 SER B N 1
ATOM 1565 C CA . SER B 1 59 ? 11.844 -19.844 -8.789 1 97.38 59 SER B CA 1
ATOM 1566 C C . SER B 1 59 ? 13.273 -20.297 -8.523 1 97.38 59 SER B C 1
ATOM 1568 O O . SER B 1 59 ? 13.516 -21.109 -7.621 1 97.38 59 SER B O 1
ATOM 1570 N N . TYR B 1 60 ? 14.133 -19.906 -9.469 1 97.5 60 TYR B N 1
ATOM 1571 C CA . TYR B 1 60 ? 15.547 -19.859 -9.133 1 97.5 60 TYR B CA 1
ATOM 1572 C C . TYR B 1 60 ? 15.906 -18.562 -8.422 1 97.5 60 TYR B C 1
ATOM 1574 O O . TYR B 1 60 ? 16.078 -17.516 -9.055 1 97.5 60 TYR B O 1
ATOM 1582 N N . ILE B 1 61 ? 16.141 -18.672 -7.184 1 97.69 61 ILE B N 1
ATOM 1583 C CA . ILE B 1 61 ? 16.141 -17.516 -6.297 1 97.69 61 ILE B CA 1
ATOM 1584 C C . ILE B 1 61 ? 17.219 -16.516 -6.746 1 97.69 61 ILE B C 1
ATOM 1586 O O . ILE B 1 61 ? 16.938 -15.328 -6.895 1 97.69 61 ILE B O 1
ATOM 1590 N N . PRO B 1 62 ? 18.422 -16.938 -7.07 1 98.12 62 PRO B N 1
ATOM 1591 C CA . PRO B 1 62 ? 19.453 -15.969 -7.449 1 98.12 62 PRO B CA 1
ATOM 1592 C C . PRO B 1 62 ? 19.094 -15.172 -8.703 1 98.12 62 PRO B C 1
ATOM 1594 O O . PRO B 1 62 ? 19.359 -13.969 -8.781 1 98.12 62 PRO B O 1
ATOM 1597 N N . MET B 1 63 ? 18.438 -15.797 -9.594 1 97.88 63 MET B N 1
ATOM 1598 C CA . MET B 1 63 ? 18.047 -15.117 -10.82 1 97.88 63 MET B CA 1
ATOM 1599 C C . MET B 1 63 ? 16.891 -14.148 -10.562 1 97.88 63 MET B C 1
ATOM 1601 O O . MET B 1 63 ? 16.875 -13.039 -11.102 1 97.88 63 MET B O 1
ATOM 1605 N N . ALA B 1 64 ? 15.953 -14.586 -9.781 1 98.56 64 ALA B N 1
ATOM 1606 C CA . ALA B 1 64 ? 14.844 -13.711 -9.422 1 98.56 64 ALA B CA 1
ATOM 1607 C C . ALA B 1 64 ? 15.352 -12.461 -8.703 1 98.56 64 ALA B C 1
ATOM 1609 O O . ALA B 1 64 ? 14.914 -11.344 -9.016 1 98.56 64 ALA B O 1
ATOM 1610 N N . GLU B 1 65 ? 16.266 -12.656 -7.828 1 98.69 65 GLU B N 1
ATOM 1611 C CA . GLU B 1 65 ? 16.828 -11.531 -7.098 1 98.69 65 GLU B CA 1
ATOM 1612 C C . GLU B 1 65 ? 17.562 -10.578 -8.039 1 98.69 65 GLU B C 1
ATOM 1614 O O . GLU B 1 65 ? 17.469 -9.359 -7.895 1 98.69 65 GLU B O 1
ATOM 1619 N N . MET B 1 66 ? 18.25 -11.164 -8.93 1 98.69 66 MET B N 1
ATOM 1620 C CA . MET B 1 66 ? 19 -10.352 -9.891 1 98.69 66 MET B CA 1
ATOM 1621 C C . MET B 1 66 ? 18.047 -9.492 -10.719 1 98.69 66 MET B C 1
ATOM 1623 O O . MET B 1 66 ? 18.297 -8.305 -10.93 1 98.69 66 MET B O 1
ATOM 1627 N N . GLU B 1 67 ? 16.969 -10.055 -11.188 1 98.81 67 GLU B N 1
ATOM 1628 C CA . GLU B 1 67 ? 15.992 -9.328 -11.984 1 98.81 67 GLU B CA 1
ATOM 1629 C C . GLU B 1 67 ? 15.289 -8.258 -11.156 1 98.81 67 GLU B C 1
ATOM 1631 O O . GLU B 1 67 ? 15 -7.168 -11.656 1 98.81 67 GLU B O 1
ATOM 1636 N N . ILE B 1 68 ? 15.039 -8.547 -9.898 1 98.94 68 ILE B N 1
ATOM 1637 C CA . ILE B 1 68 ? 14.414 -7.562 -9.023 1 98.94 68 ILE B CA 1
ATOM 1638 C C . ILE B 1 68 ? 15.359 -6.383 -8.82 1 98.94 68 ILE B C 1
ATOM 1640 O O . ILE B 1 68 ? 14.938 -5.227 -8.836 1 98.94 68 ILE B O 1
ATOM 1644 N N . LYS B 1 69 ? 16.609 -6.691 -8.703 1 98.88 69 LYS B N 1
ATOM 1645 C CA . LYS B 1 69 ? 17.609 -5.629 -8.531 1 98.88 69 LYS B CA 1
ATOM 1646 C C . LYS B 1 69 ? 17.609 -4.684 -9.727 1 98.88 69 LYS B C 1
ATOM 1648 O O . LYS B 1 69 ? 17.766 -3.473 -9.562 1 98.88 69 LYS B O 1
ATOM 1653 N N . LYS B 1 70 ? 17.406 -5.227 -10.875 1 98.88 70 LYS B N 1
ATOM 1654 C CA . LYS B 1 70 ? 17.328 -4.395 -12.07 1 98.88 70 LYS B CA 1
ATOM 1655 C C . LYS B 1 70 ? 16.125 -3.461 -12.023 1 98.88 70 LYS B C 1
ATOM 1657 O O . LYS B 1 70 ? 16.219 -2.295 -12.406 1 98.88 70 LYS B O 1
ATOM 1662 N N . ILE B 1 71 ? 15.062 -4.008 -11.586 1 98.94 71 ILE B N 1
ATOM 1663 C CA . ILE B 1 71 ? 13.844 -3.217 -11.477 1 98.94 71 ILE B CA 1
ATOM 1664 C C . ILE B 1 71 ? 14.055 -2.066 -10.492 1 98.94 71 ILE B C 1
ATOM 1666 O O . ILE B 1 71 ? 13.672 -0.928 -10.766 1 98.94 71 ILE B O 1
ATOM 1670 N N . LEU B 1 72 ? 14.68 -2.412 -9.344 1 98.94 72 LEU B N 1
ATOM 1671 C CA . LEU B 1 72 ? 14.906 -1.39 -8.328 1 98.94 72 LEU B CA 1
ATOM 1672 C C . LEU B 1 72 ? 15.867 -0.32 -8.844 1 98.94 72 LEU B C 1
ATOM 1674 O O . LEU B 1 72 ? 15.688 0.867 -8.555 1 98.94 72 LEU B O 1
ATOM 1678 N N . LYS B 1 73 ? 16.844 -0.712 -9.602 1 98.81 73 LYS B N 1
ATOM 1679 C CA . LYS B 1 73 ? 17.75 0.244 -10.227 1 98.81 73 LYS B CA 1
ATOM 1680 C C . LYS B 1 73 ? 17.016 1.171 -11.18 1 98.81 73 LYS B C 1
ATOM 1682 O O . LYS B 1 73 ? 17.234 2.383 -11.18 1 98.81 73 LYS B O 1
ATOM 1687 N N . ASP B 1 74 ? 16.156 0.629 -11.984 1 98.88 74 ASP B N 1
ATOM 1688 C CA . ASP B 1 74 ? 15.336 1.417 -12.906 1 98.88 74 ASP B CA 1
ATOM 1689 C C . ASP B 1 74 ? 14.469 2.424 -12.156 1 98.88 74 ASP B C 1
ATOM 1691 O O . ASP B 1 74 ? 14.32 3.57 -12.586 1 98.88 74 ASP B O 1
ATOM 1695 N N . ILE B 1 75 ? 13.906 1.983 -11.047 1 98.94 75 ILE B N 1
ATOM 1696 C CA . ILE B 1 75 ? 13.055 2.848 -10.242 1 98.94 75 ILE B CA 1
ATOM 1697 C C . ILE B 1 75 ? 13.852 4.051 -9.742 1 98.94 75 ILE B C 1
ATOM 1699 O O . ILE B 1 75 ? 13.383 5.188 -9.805 1 98.94 75 ILE B O 1
ATOM 1703 N N . ARG B 1 76 ? 15.031 3.807 -9.32 1 98.62 76 ARG B N 1
ATOM 1704 C CA . ARG B 1 76 ? 15.859 4.895 -8.805 1 98.62 76 ARG B CA 1
ATOM 1705 C C . ARG B 1 76 ? 16.219 5.879 -9.906 1 98.62 76 ARG B C 1
ATOM 1707 O O . ARG B 1 76 ? 16.359 7.078 -9.656 1 98.62 76 ARG B O 1
ATOM 1714 N N . GLU B 1 77 ? 16.328 5.379 -11.078 1 98.75 77 GLU B N 1
ATOM 1715 C CA . GLU B 1 77 ? 16.625 6.25 -12.219 1 98.75 77 GLU B CA 1
ATOM 1716 C C . GLU B 1 77 ? 15.406 7.09 -12.602 1 98.75 77 GLU B C 1
ATOM 1718 O O . GLU B 1 77 ? 15.539 8.281 -12.883 1 98.75 77 GLU B O 1
ATOM 1723 N N . LYS B 1 78 ? 14.25 6.477 -12.602 1 98.75 78 LYS B N 1
ATOM 1724 C CA . LYS B 1 78 ? 13.023 7.133 -13.039 1 98.75 78 LYS B CA 1
ATOM 1725 C C . LYS B 1 78 ? 12.5 8.102 -11.977 1 98.75 78 LYS B C 1
ATOM 1727 O O . LYS B 1 78 ? 11.938 9.141 -12.305 1 98.75 78 LYS B O 1
ATOM 1732 N N . TRP B 1 79 ? 12.68 7.707 -10.703 1 98.75 79 TRP B N 1
ATOM 1733 C CA . TRP B 1 79 ? 12.219 8.5 -9.57 1 98.75 79 TRP B CA 1
ATOM 1734 C C . TRP B 1 79 ? 13.336 8.719 -8.562 1 98.75 79 TRP B C 1
ATOM 1736 O O . TRP B 1 79 ? 13.367 8.078 -7.508 1 98.75 79 TRP B O 1
ATOM 1746 N N . PRO B 1 80 ? 14.156 9.672 -8.766 1 98.19 80 PRO B N 1
ATOM 1747 C CA . PRO B 1 80 ? 15.352 9.852 -7.945 1 98.19 80 PRO B CA 1
ATOM 1748 C C . PRO B 1 80 ? 15.023 10.203 -6.496 1 98.19 80 PRO B C 1
ATOM 1750 O O . PRO B 1 80 ? 15.875 10.062 -5.613 1 98.19 80 PRO B O 1
ATOM 1753 N N . ASN B 1 81 ? 13.828 10.633 -6.215 1 97.81 81 ASN B N 1
ATOM 1754 C CA . ASN B 1 81 ? 13.477 11.031 -4.855 1 97.81 81 ASN B CA 1
ATOM 1755 C C . ASN B 1 81 ? 12.984 9.852 -4.031 1 97.81 81 ASN B C 1
ATOM 1757 O O . ASN B 1 81 ? 12.797 9.969 -2.818 1 97.81 81 ASN B O 1
ATOM 1761 N N . VAL B 1 82 ? 12.766 8.734 -4.695 1 98.75 82 VAL B N 1
ATOM 1762 C CA . VAL B 1 82 ? 12.391 7.539 -3.957 1 98.75 82 VAL B CA 1
ATOM 1763 C C . VAL B 1 82 ? 13.477 7.191 -2.945 1 98.75 82 VAL B C 1
ATOM 1765 O O . VAL B 1 82 ? 14.664 7.223 -3.27 1 98.75 82 VAL B O 1
ATOM 1768 N N . LYS B 1 83 ? 13.109 6.887 -1.752 1 98.56 83 LYS B N 1
ATOM 1769 C CA . LYS B 1 83 ? 14.086 6.621 -0.696 1 98.56 83 LYS B CA 1
ATOM 1770 C C . LYS B 1 83 ? 14.328 5.125 -0.539 1 98.56 83 LYS B C 1
ATOM 1772 O O . LYS B 1 83 ? 15.273 4.578 -1.117 1 98.56 83 LYS B O 1
ATOM 1777 N N . HIS B 1 84 ? 13.469 4.391 0.109 1 98.88 84 HIS B N 1
ATOM 1778 C CA . HIS B 1 84 ? 13.688 2.967 0.333 1 98.88 84 HIS B CA 1
ATOM 1779 C C . HIS B 1 84 ? 12.742 2.125 -0.52 1 98.88 84 HIS B C 1
ATOM 1781 O O . HIS B 1 84 ? 11.633 2.561 -0.838 1 98.88 84 HIS B O 1
ATOM 1787 N N . LEU B 1 85 ? 13.195 0.997 -0.922 1 98.94 85 LEU B N 1
ATOM 1788 C CA . LEU B 1 85 ? 12.445 0.026 -1.712 1 98.94 85 LEU B CA 1
ATOM 1789 C C . LEU B 1 85 ? 12.484 -1.352 -1.059 1 98.94 85 LEU B C 1
ATOM 1791 O O . LEU B 1 85 ? 13.523 -1.777 -0.56 1 98.94 85 LEU B O 1
ATOM 1795 N N . ALA B 1 86 ? 11.336 -2.002 -1.024 1 98.94 86 ALA B N 1
ATOM 1796 C CA . ALA B 1 86 ? 11.273 -3.383 -0.551 1 98.94 86 ALA B CA 1
ATOM 1797 C C . ALA B 1 86 ? 10.422 -4.242 -1.481 1 98.94 86 ALA B C 1
ATOM 1799 O O . ALA B 1 86 ? 9.32 -3.846 -1.868 1 98.94 86 ALA B O 1
ATOM 1800 N N . VAL B 1 87 ? 10.953 -5.371 -1.867 1 98.94 87 VAL B N 1
ATOM 1801 C CA . VAL B 1 87 ? 10.234 -6.387 -2.629 1 98.94 87 VAL B CA 1
ATOM 1802 C C . VAL B 1 87 ? 10.375 -7.742 -1.937 1 98.94 87 VAL B C 1
ATOM 1804 O O . VAL B 1 87 ? 11.477 -8.297 -1.862 1 98.94 87 VAL B O 1
ATOM 1807 N N . HIS B 1 88 ? 9.297 -8.242 -1.422 1 98.94 88 HIS B N 1
ATOM 1808 C CA . HIS B 1 88 ? 9.234 -9.578 -0.829 1 98.94 88 HIS B CA 1
ATOM 1809 C C . HIS B 1 88 ? 8.359 -10.508 -1.655 1 98.94 88 HIS B C 1
ATOM 1811 O O . HIS B 1 88 ? 7.238 -10.156 -2.021 1 98.94 88 HIS B O 1
ATOM 1817 N N . HIS B 1 89 ? 8.852 -11.641 -1.913 1 98.81 89 HIS B N 1
ATOM 1818 C CA . HIS B 1 89 ? 8.078 -12.656 -2.627 1 98.81 89 HIS B CA 1
ATOM 1819 C C . HIS B 1 89 ? 8.141 -14 -1.918 1 98.81 89 HIS B C 1
ATOM 1821 O O . HIS B 1 89 ? 9.211 -14.414 -1.46 1 98.81 89 HIS B O 1
ATOM 1827 N N . ARG B 1 90 ? 7.008 -14.57 -1.85 1 98.75 90 ARG B N 1
ATOM 1828 C CA . ARG B 1 90 ? 6.863 -15.867 -1.198 1 98.75 90 ARG B CA 1
ATOM 1829 C C . ARG B 1 90 ? 6.922 -17 -2.217 1 98.75 90 ARG B C 1
ATOM 1831 O O . ARG B 1 90 ? 6.336 -16.906 -3.297 1 98.75 90 ARG B O 1
ATOM 1838 N N . LEU B 1 91 ? 7.664 -18.031 -1.973 1 98.56 91 LEU B N 1
ATOM 1839 C CA . LEU B 1 91 ? 7.672 -19.281 -2.748 1 98.56 91 LEU B CA 1
ATOM 1840 C C . LEU B 1 91 ? 6.926 -20.391 -2.012 1 98.56 91 LEU B C 1
ATOM 1842 O O . LEU B 1 91 ? 6.531 -20.219 -0.857 1 98.56 91 LEU B O 1
ATOM 1846 N N . GLY B 1 92 ? 6.668 -21.469 -2.705 1 98.06 92 GLY B N 1
ATOM 1847 C CA . GLY B 1 92 ? 5.918 -22.578 -2.1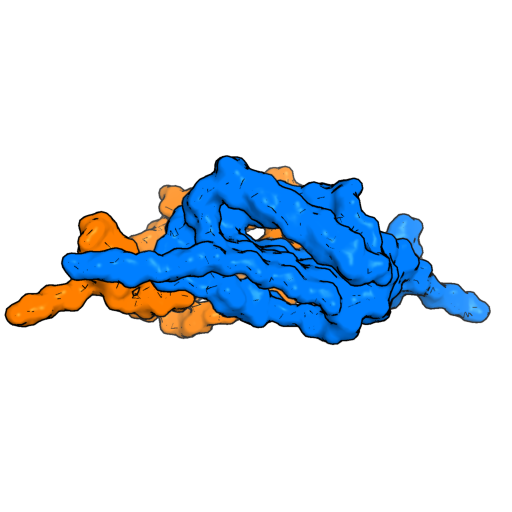23 1 98.06 92 GLY B CA 1
ATOM 1848 C C . GLY B 1 92 ? 4.418 -22.344 -2.137 1 98.06 92 GLY B C 1
ATOM 1849 O O . GLY B 1 92 ? 3.893 -21.703 -3.041 1 98.06 92 GLY B O 1
ATOM 1850 N N . LEU B 1 93 ? 3.811 -22.938 -1.162 1 97.62 93 LEU B N 1
ATOM 1851 C CA . LEU B 1 93 ? 2.352 -22.922 -1.123 1 97.62 93 LEU B CA 1
ATOM 1852 C C . LEU B 1 93 ? 1.845 -21.609 -0.521 1 97.62 93 LEU B C 1
ATOM 1854 O O . LEU B 1 93 ? 2.295 -21.203 0.553 1 97.62 93 LEU B O 1
ATOM 1858 N N . VAL B 1 94 ? 0.947 -21.047 -1.256 1 98.12 94 VAL B N 1
ATOM 1859 C CA . VAL B 1 94 ? 0.315 -19.812 -0.793 1 98.12 94 VAL B CA 1
ATOM 1860 C C . VAL B 1 94 ? -1.204 -19.969 -0.813 1 98.12 94 VAL B C 1
ATOM 1862 O O . VAL B 1 94 ? -1.827 -19.906 -1.876 1 98.12 94 VAL B O 1
ATOM 1865 N N . PRO B 1 95 ? -1.783 -20.172 0.333 1 97.38 95 PRO B N 1
ATOM 1866 C CA . PRO B 1 95 ? -3.232 -20.359 0.425 1 97.38 95 PRO B CA 1
ATOM 1867 C C . PRO B 1 95 ? -4.023 -19.125 -0.023 1 97.38 95 PRO B C 1
ATOM 1869 O O . PRO B 1 95 ? -3.471 -18.031 -0.092 1 97.38 95 PRO B O 1
ATOM 1872 N N . VAL B 1 96 ? -5.293 -19.328 -0.244 1 97.06 96 VAL B N 1
ATOM 1873 C CA . VAL B 1 96 ? -6.234 -18.266 -0.584 1 97.06 96 VAL B CA 1
ATOM 1874 C C . VAL B 1 96 ? -6.16 -17.156 0.461 1 97.06 96 VAL B C 1
ATOM 1876 O O . VAL B 1 96 ? -6.09 -17.422 1.661 1 97.06 96 VAL B O 1
ATOM 1879 N N . THR B 1 97 ? -6.043 -15.922 -0.005 1 97.75 97 THR B N 1
ATOM 1880 C CA . THR B 1 97 ? -6.051 -14.672 0.756 1 97.75 97 THR B CA 1
ATOM 1881 C C . THR B 1 97 ? -4.664 -14.375 1.32 1 97.75 97 THR B C 1
ATOM 1883 O O . THR B 1 97 ? -4.43 -13.297 1.863 1 97.75 97 THR B O 1
ATOM 1886 N N . GLU B 1 98 ? -3.762 -15.297 1.2 1 98.06 98 GLU B N 1
ATOM 1887 C CA . GLU B 1 98 ? -2.412 -15.008 1.675 1 98.06 98 GLU B CA 1
ATOM 1888 C C . GLU B 1 98 ? -1.572 -14.344 0.583 1 98.06 98 GLU B C 1
ATOM 1890 O O . GLU B 1 98 ? -1.848 -14.516 -0.606 1 98.06 98 GLU B O 1
ATOM 1895 N N . ALA B 1 99 ? -0.542 -13.664 1.032 1 98.5 99 ALA B N 1
ATOM 1896 C CA . ALA B 1 99 ? 0.26 -12.844 0.126 1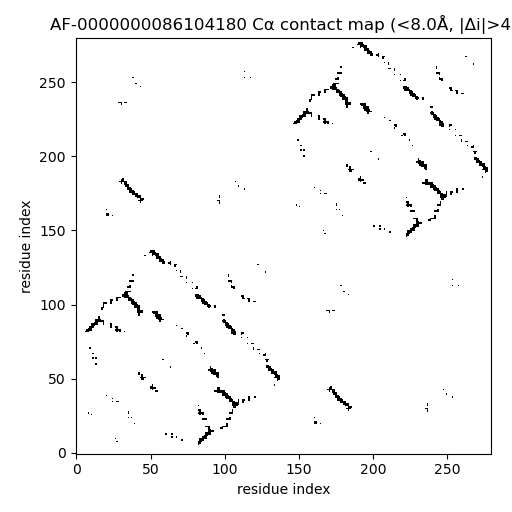 98.5 99 ALA B CA 1
ATOM 1897 C C . ALA B 1 99 ? 1.353 -13.68 -0.542 1 98.5 99 ALA B C 1
ATOM 1899 O O . ALA B 1 99 ? 2.049 -14.445 0.123 1 98.5 99 ALA B O 1
ATOM 1900 N N . SER B 1 100 ? 1.476 -13.492 -1.816 1 98.62 100 SER B N 1
ATOM 1901 C CA . SER B 1 100 ? 2.602 -14.055 -2.555 1 98.62 100 SER B CA 1
ATOM 1902 C C . SER B 1 100 ? 3.668 -13 -2.828 1 98.62 100 SER B C 1
ATOM 1904 O O . SER B 1 100 ? 4.84 -13.328 -3.025 1 98.62 100 SER B O 1
ATOM 1906 N N . VAL B 1 101 ? 3.264 -11.758 -2.838 1 98.88 101 VAL B N 1
ATOM 1907 C CA . VAL B 1 101 ? 4.199 -10.672 -3.105 1 98.88 101 VAL B CA 1
ATOM 1908 C C . VAL B 1 101 ? 3.795 -9.43 -2.314 1 98.88 101 VAL B C 1
ATOM 1910 O O . VAL B 1 101 ? 2.605 -9.164 -2.137 1 98.88 101 VAL B O 1
ATOM 1913 N N . ALA B 1 102 ? 4.719 -8.719 -1.772 1 98.88 102 ALA B N 1
ATOM 1914 C CA . ALA B 1 102 ? 4.562 -7.434 -1.097 1 98.88 102 ALA B CA 1
ATOM 1915 C C . ALA B 1 102 ? 5.645 -6.449 -1.533 1 98.88 102 ALA B C 1
ATOM 1917 O O . ALA B 1 102 ? 6.84 -6.742 -1.436 1 98.88 102 ALA B O 1
ATOM 1918 N N . ILE B 1 103 ? 5.23 -5.305 -2.02 1 98.94 103 ILE B N 1
ATOM 1919 C CA . ILE B 1 103 ? 6.133 -4.254 -2.482 1 98.94 103 ILE B CA 1
ATOM 1920 C C . ILE B 1 103 ? 5.836 -2.955 -1.737 1 98.94 103 ILE B C 1
ATOM 1922 O O . ILE B 1 103 ? 4.676 -2.551 -1.621 1 98.94 103 ILE B O 1
ATOM 1926 N N . ALA B 1 104 ? 6.844 -2.373 -1.219 1 98.94 104 ALA B N 1
ATOM 1927 C CA . ALA B 1 104 ? 6.688 -1.086 -0.549 1 98.94 104 ALA B CA 1
ATOM 1928 C C . ALA B 1 104 ? 7.746 -0.09 -1.02 1 98.94 104 ALA B C 1
ATOM 1930 O O . ALA B 1 104 ? 8.906 -0.453 -1.206 1 98.94 104 ALA B O 1
ATOM 1931 N N . VAL B 1 105 ? 7.344 1.137 -1.204 1 98.94 105 VAL B N 1
ATOM 1932 C CA . VAL B 1 105 ? 8.227 2.219 -1.636 1 98.94 105 VAL B CA 1
ATOM 1933 C C . VAL B 1 105 ? 7.969 3.461 -0.786 1 98.94 105 VAL B C 1
ATOM 1935 O O . VAL B 1 105 ? 6.816 3.824 -0.536 1 98.94 105 VAL B O 1
ATOM 1938 N N . SER B 1 106 ? 9 4.051 -0.322 1 98.94 106 SER B N 1
ATOM 1939 C CA . SER B 1 106 ? 8.852 5.312 0.394 1 98.94 106 SER B CA 1
ATOM 1940 C C . SER B 1 106 ? 9.453 6.473 -0.394 1 98.94 106 SER B C 1
ATOM 1942 O O . SER B 1 106 ? 10.453 6.301 -1.091 1 98.94 106 SER B O 1
ATOM 1944 N N . SER B 1 107 ? 8.844 7.602 -0.297 1 98.88 107 SER B N 1
ATOM 1945 C CA . SER B 1 107 ? 9.297 8.844 -0.914 1 98.88 107 SER B CA 1
ATOM 1946 C C . SER B 1 107 ? 8.812 10.062 -0.136 1 98.88 107 SER B C 1
ATOM 1948 O O . SER B 1 107 ? 7.867 9.961 0.653 1 98.88 107 SER B O 1
ATOM 1950 N N . PRO B 1 108 ? 9.492 11.164 -0.341 1 98.06 108 PRO B N 1
ATOM 1951 C CA . PRO B 1 108 ? 9.078 12.359 0.392 1 98.06 108 PRO B CA 1
ATOM 1952 C C . PRO B 1 108 ? 7.641 12.766 0.089 1 98.06 108 PRO B C 1
ATOM 1954 O O . PRO B 1 108 ? 6.906 13.18 0.994 1 98.06 108 PRO B O 1
ATOM 1957 N N . HIS B 1 109 ? 7.207 12.57 -1.101 1 97.75 109 HIS B N 1
ATOM 1958 C CA . HIS B 1 109 ? 5.855 12.922 -1.522 1 97.75 109 HIS B CA 1
ATOM 1959 C C . HIS B 1 109 ? 5.172 11.75 -2.219 1 97.75 109 HIS B C 1
ATOM 1961 O O . HIS B 1 109 ? 5.84 10.875 -2.768 1 97.75 109 HIS B O 1
ATOM 1967 N N . ARG B 1 110 ? 3.852 11.852 -2.262 1 98.69 110 ARG B N 1
ATOM 1968 C CA . ARG B 1 110 ? 3.039 10.664 -2.523 1 98.69 110 ARG B CA 1
ATOM 1969 C C . ARG B 1 110 ? 3.168 10.219 -3.977 1 98.69 110 ARG B C 1
ATOM 1971 O O . ARG B 1 110 ? 3.15 9.023 -4.27 1 98.69 110 ARG B O 1
ATOM 1978 N N . SER B 1 111 ? 3.383 11.094 -4.918 1 98.62 111 SER B N 1
ATOM 1979 C CA . SER B 1 111 ? 3.301 10.758 -6.336 1 98.62 111 SER B CA 1
ATOM 1980 C C . SER B 1 111 ? 4.359 9.734 -6.727 1 98.62 111 SER B C 1
ATOM 1982 O O . SER B 1 111 ? 4.059 8.742 -7.391 1 98.62 111 SER B O 1
ATOM 1984 N N . ASP B 1 112 ? 5.59 9.922 -6.289 1 98.81 112 ASP B N 1
ATOM 1985 C CA . ASP B 1 112 ? 6.703 9.062 -6.688 1 98.81 112 ASP B CA 1
ATOM 1986 C C . ASP B 1 112 ? 6.488 7.629 -6.211 1 98.81 112 ASP B C 1
ATOM 1988 O O . ASP B 1 112 ? 6.645 6.684 -6.988 1 98.81 112 ASP B O 1
ATOM 1992 N N . SER B 1 113 ? 6.145 7.461 -4.953 1 98.94 113 SER B N 1
ATOM 1993 C CA . SER B 1 113 ? 5.988 6.109 -4.422 1 98.94 113 SER B CA 1
ATOM 1994 C C . SER B 1 113 ? 4.824 5.387 -5.094 1 98.94 113 SER B C 1
ATOM 1996 O O . SER B 1 113 ? 4.902 4.184 -5.359 1 98.94 113 SER B O 1
ATOM 1998 N N . LEU B 1 114 ? 3.744 6.145 -5.422 1 98.94 114 LEU B N 1
ATOM 1999 C CA . LEU B 1 114 ? 2.584 5.562 -6.086 1 98.94 114 LEU B CA 1
ATOM 2000 C C . LEU B 1 114 ? 2.949 5.066 -7.484 1 98.94 114 LEU B C 1
ATOM 2002 O O . LEU B 1 114 ? 2.617 3.939 -7.855 1 98.94 114 LEU B O 1
ATOM 2006 N N . ASP B 1 115 ? 3.67 5.855 -8.164 1 98.94 115 ASP B N 1
ATOM 2007 C CA . ASP B 1 115 ? 4.055 5.488 -9.523 1 98.94 115 ASP B CA 1
ATOM 2008 C C . ASP B 1 115 ? 5.09 4.363 -9.516 1 98.94 115 ASP B C 1
ATOM 2010 O O . ASP B 1 115 ? 5.031 3.453 -10.336 1 98.94 115 ASP B O 1
ATOM 2014 N N . ALA B 1 116 ? 5.977 4.441 -8.586 1 98.94 116 ALA B N 1
ATOM 2015 C CA . ALA B 1 116 ? 7.059 3.463 -8.508 1 98.94 116 ALA B CA 1
ATOM 2016 C C . ALA B 1 116 ? 6.523 2.076 -8.164 1 98.94 116 ALA B C 1
ATOM 2018 O O . ALA B 1 116 ? 6.957 1.075 -8.734 1 98.94 116 ALA B O 1
ATOM 2019 N N . VAL B 1 117 ? 5.609 2.01 -7.238 1 98.94 117 VAL B N 1
ATOM 2020 C CA . VAL B 1 117 ? 5.055 0.717 -6.852 1 98.94 117 VAL B CA 1
ATOM 2021 C C . VAL B 1 117 ? 4.328 0.089 -8.039 1 98.94 117 VAL B C 1
ATOM 2023 O O . VAL B 1 117 ? 4.445 -1.113 -8.281 1 98.94 117 VAL B O 1
ATOM 2026 N N . LYS B 1 118 ? 3.561 0.898 -8.766 1 98.94 118 LYS B N 1
ATOM 2027 C CA . LYS B 1 118 ? 2.855 0.417 -9.953 1 98.94 118 LYS B CA 1
ATOM 2028 C C . LYS B 1 118 ? 3.834 -0.123 -10.992 1 98.94 118 LYS B C 1
ATOM 2030 O O . LYS B 1 118 ? 3.639 -1.215 -11.531 1 98.94 118 LYS B O 1
ATOM 2035 N N . TYR B 1 119 ? 4.863 0.645 -11.219 1 98.94 119 TYR B N 1
ATOM 2036 C CA . TYR B 1 119 ? 5.891 0.201 -12.156 1 98.94 119 TYR B CA 1
ATOM 2037 C C . TYR B 1 119 ? 6.52 -1.107 -11.695 1 98.94 119 TYR B C 1
ATOM 2039 O O . TYR B 1 119 ? 6.719 -2.023 -12.492 1 98.94 119 TYR B O 1
ATOM 2047 N N . CYS B 1 120 ? 6.809 -1.208 -10.406 1 98.94 120 CYS B N 1
ATOM 2048 C CA . CYS B 1 120 ? 7.516 -2.348 -9.836 1 98.94 120 CYS B CA 1
ATOM 2049 C C . CYS B 1 120 ? 6.723 -3.635 -10.023 1 98.94 120 CYS B C 1
ATOM 2051 O O . CYS B 1 120 ? 7.234 -4.609 -10.578 1 98.94 120 CYS B O 1
ATOM 2053 N N . ILE B 1 121 ? 5.484 -3.604 -9.664 1 98.94 121 ILE B N 1
ATOM 2054 C CA . ILE B 1 121 ? 4.703 -4.832 -9.711 1 98.94 121 ILE B CA 1
ATOM 2055 C C . ILE B 1 121 ? 4.469 -5.238 -11.164 1 98.94 121 ILE B C 1
ATOM 2057 O O . ILE B 1 121 ? 4.535 -6.422 -11.508 1 98.94 121 ILE B O 1
ATOM 2061 N N . ASN B 1 122 ? 4.223 -4.223 -12.031 1 98.88 122 ASN B N 1
ATOM 2062 C CA . ASN B 1 122 ? 4 -4.539 -13.438 1 98.88 122 ASN B CA 1
ATOM 2063 C C . ASN B 1 122 ? 5.242 -5.156 -14.07 1 98.88 122 ASN B C 1
ATOM 2065 O O . ASN B 1 122 ? 5.145 -6.137 -14.812 1 98.88 122 ASN B O 1
ATOM 2069 N N . THR B 1 123 ? 6.352 -4.578 -13.797 1 98.94 123 THR B N 1
ATOM 2070 C CA . THR B 1 123 ? 7.598 -5.086 -14.367 1 98.94 123 THR B CA 1
ATOM 2071 C C . THR B 1 123 ? 7.957 -6.438 -13.758 1 98.94 123 THR B C 1
ATOM 2073 O O . THR B 1 123 ? 8.422 -7.336 -14.461 1 98.94 123 THR B O 1
ATOM 2076 N N . LEU B 1 124 ? 7.777 -6.602 -12.422 1 98.88 124 LEU B N 1
ATOM 2077 C CA . LEU B 1 124 ? 8.062 -7.855 -11.742 1 98.88 124 LEU B CA 1
ATOM 2078 C C . LEU B 1 124 ? 7.293 -9.008 -12.383 1 98.88 124 LEU B C 1
ATOM 2080 O O . LEU B 1 124 ? 7.883 -10.031 -12.734 1 98.88 124 LEU B O 1
ATOM 2084 N N . LYS B 1 125 ? 6.02 -8.75 -12.609 1 98.25 125 LYS B N 1
ATOM 2085 C CA . LYS B 1 125 ? 5.176 -9.797 -13.172 1 98.25 125 LYS B CA 1
ATOM 2086 C C . LYS B 1 125 ? 5.566 -10.094 -14.617 1 98.25 125 LYS B C 1
ATOM 2088 O O . LYS B 1 125 ? 5.391 -11.219 -15.094 1 98.25 125 LYS B O 1
ATOM 2093 N N . ALA B 1 126 ? 6.141 -9.141 -15.266 1 98.31 126 ALA B N 1
ATOM 2094 C CA . ALA B 1 126 ? 6.477 -9.273 -16.672 1 98.31 126 ALA B CA 1
ATOM 2095 C C . ALA B 1 126 ? 7.848 -9.922 -16.859 1 98.31 126 ALA B C 1
ATOM 2097 O O . ALA B 1 126 ? 8.094 -10.609 -17.859 1 98.31 126 ALA B O 1
ATOM 2098 N N . THR B 1 127 ? 8.75 -9.789 -15.875 1 98.5 127 THR B N 1
ATOM 2099 C CA . THR B 1 127 ? 10.133 -10.047 -16.25 1 98.5 127 THR B CA 1
ATOM 2100 C C . THR B 1 127 ? 10.781 -11.023 -15.266 1 98.5 127 THR B C 1
ATOM 2102 O O . THR B 1 127 ? 11.805 -11.633 -15.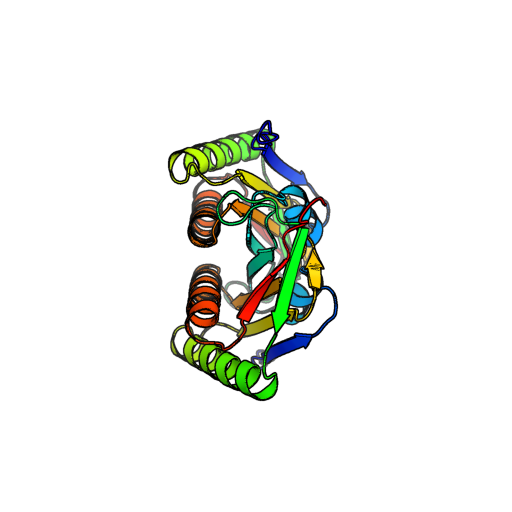57 1 98.5 127 THR B O 1
ATOM 2105 N N . VAL B 1 128 ? 10.352 -11.094 -13.992 1 98.69 128 VAL B N 1
ATOM 2106 C CA . VAL B 1 128 ? 11.023 -11.906 -12.984 1 98.69 128 VAL B CA 1
ATOM 2107 C C . VAL B 1 128 ? 10.602 -13.367 -13.133 1 98.69 128 VAL B C 1
ATOM 2109 O O . VAL B 1 128 ? 9.414 -13.68 -13.188 1 98.69 128 VAL B O 1
ATOM 2112 N N . PRO B 1 129 ? 11.492 -14.25 -13.242 1 98 129 PRO B N 1
ATOM 2113 C CA . PRO B 1 129 ? 11.18 -15.656 -13.492 1 98 129 PRO B CA 1
ATOM 2114 C C . PRO B 1 129 ? 10.641 -16.375 -12.258 1 98 129 PRO B C 1
ATOM 2116 O O . PRO B 1 129 ? 11.297 -17.266 -11.727 1 98 129 PRO B O 1
ATOM 2119 N N . ILE B 1 130 ? 9.547 -16.094 -11.773 1 97.69 130 ILE B N 1
ATOM 2120 C CA . ILE B 1 130 ? 8.758 -16.781 -10.758 1 97.69 130 ILE B CA 1
ATOM 2121 C C . ILE B 1 130 ? 7.473 -17.328 -11.367 1 97.69 130 ILE B C 1
ATOM 2123 O O . ILE B 1 130 ? 6.695 -16.578 -11.961 1 97.69 130 ILE B O 1
ATOM 2127 N N . TRP B 1 131 ? 7.258 -18.578 -11.281 1 94.62 131 TRP B N 1
ATOM 2128 C CA . TRP B 1 131 ? 6.094 -19.188 -11.914 1 94.62 131 TRP B CA 1
ATOM 2129 C C . TRP B 1 131 ? 5.141 -19.766 -10.875 1 94.62 131 TRP B C 1
ATOM 2131 O O . TRP B 1 131 ? 5.562 -20.125 -9.766 1 94.62 131 TRP B O 1
ATOM 2141 N N . LYS B 1 132 ? 3.895 -19.766 -11.234 1 92.75 132 LYS B N 1
ATOM 2142 C CA . LYS B 1 132 ? 2.881 -20.297 -10.32 1 92.75 132 LYS B CA 1
ATOM 2143 C C . LYS B 1 132 ? 2.193 -21.516 -10.914 1 92.75 132 LYS B C 1
ATOM 2145 O O . LYS B 1 132 ? 2.027 -21.625 -12.133 1 92.75 132 LYS B O 1
ATOM 2150 N N . LYS B 1 133 ? 1.879 -22.438 -10.031 1 89.38 133 LYS B N 1
ATOM 2151 C CA . LYS B 1 133 ? 1.073 -23.609 -10.352 1 89.38 133 LYS B CA 1
ATOM 2152 C C . LYS B 1 133 ? -0.223 -23.625 -9.547 1 89.38 133 LYS B C 1
ATOM 2154 O O . LYS B 1 133 ? -0.212 -23.375 -8.344 1 89.38 133 LYS B O 1
ATOM 2159 N N . THR B 1 134 ? -1.337 -23.766 -10.328 1 83 134 THR B N 1
ATOM 2160 C CA . THR B 1 134 ? -2.629 -23.828 -9.656 1 83 134 THR B CA 1
ATOM 2161 C C . THR B 1 134 ? -2.924 -25.25 -9.172 1 83 134 THR B C 1
ATOM 2163 O O . THR B 1 134 ? -2.746 -26.203 -9.914 1 83 134 THR B O 1
ATOM 2166 N N . LEU B 1 135 ? -3.117 -25.391 -7.875 1 76.69 135 LEU B N 1
ATOM 2167 C CA . LEU B 1 135 ? -3.514 -26.688 -7.352 1 76.69 135 LEU B CA 1
ATOM 2168 C C . LEU B 1 135 ? -5.016 -26.75 -7.102 1 76.69 135 LEU B C 1
ATOM 2170 O O . LEU B 1 135 ? -5.562 -25.891 -6.395 1 76.69 135 LEU B O 1
ATOM 2174 N N . SER B 1 136 ? -5.742 -27.281 -8.086 1 68 136 SER B N 1
ATOM 2175 C CA . SER B 1 136 ? -7.191 -27.422 -7.992 1 68 136 SER B CA 1
ATOM 2176 C C . SER B 1 136 ? -7.582 -28.656 -7.184 1 68 136 SER B C 1
ATOM 2178 O O . SER B 1 136 ? -6.801 -29.594 -7.066 1 68 136 SER B O 1
ATOM 2180 N N . THR B 1 137 ? -8.43 -28.516 -6.039 1 59.44 137 THR B N 1
ATOM 2181 C CA . THR B 1 137 ? -8.969 -29.688 -5.34 1 59.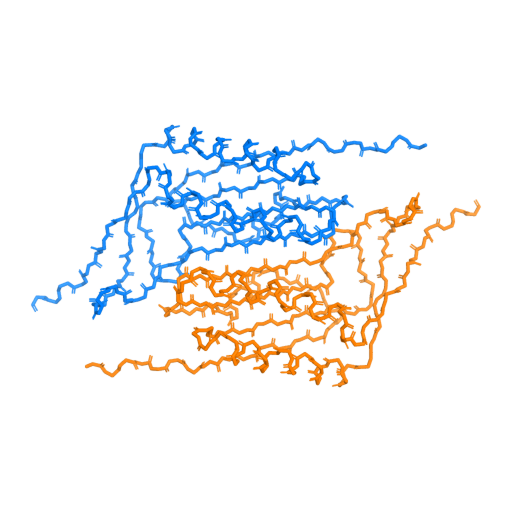44 137 THR B CA 1
ATOM 2182 C C . THR B 1 137 ? -9.742 -30.578 -6.301 1 59.44 137 THR B C 1
ATOM 2184 O O . THR B 1 137 ? -10.703 -30.141 -6.938 1 59.44 137 THR B O 1
ATOM 2187 N N . VAL B 1 138 ? -9.18 -31.438 -7.145 1 50.12 138 VAL B N 1
ATOM 2188 C CA . VAL B 1 138 ? -9.945 -32.5 -7.797 1 50.12 138 VAL B CA 1
ATOM 2189 C C . VAL B 1 138 ? -10.695 -33.312 -6.746 1 50.12 138 VAL B C 1
ATOM 2191 O O . VAL B 1 138 ? -10.102 -33.781 -5.781 1 50.12 138 VAL B O 1
ATOM 2194 N N . LEU B 1 139 ? -11.961 -32.969 -6.449 1 44.94 139 LEU B N 1
ATOM 2195 C CA . LEU B 1 139 ? -12.758 -34 -5.789 1 44.94 139 LEU B CA 1
ATOM 2196 C C . LEU B 1 139 ? -12.586 -35.375 -6.477 1 44.94 139 LEU B C 1
ATOM 2198 O O . LEU B 1 139 ? -12.656 -35.438 -7.703 1 44.94 139 LEU B O 1
ATOM 2202 N N . PRO B 1 140 ? -12.266 -36.406 -5.73 1 42.47 140 PRO B N 1
ATOM 2203 C CA . PRO B 1 140 ? -12.43 -37.75 -6.309 1 42.47 140 PRO B CA 1
ATOM 2204 C C . PRO B 1 140 ? -13.867 -38.031 -6.75 1 42.47 140 PRO B C 1
ATOM 2206 O O . PRO B 1 140 ? -14.812 -37.469 -6.168 1 42.47 140 PRO B O 1
#

Solvent-accessible surface area (backbone atoms only — not comparable to full-atom values): 14482 Å² total; per-residue (Å²): 129,79,74,81,78,75,78,68,46,78,46,77,46,78,40,74,56,86,71,52,71,54,57,42,49,58,73,23,59,40,47,75,19,25,18,36,19,34,41,35,34,27,26,31,36,57,56,95,88,35,62,31,56,33,36,33,30,48,64,56,62,72,58,34,51,52,45,48,50,52,50,53,51,50,42,45,68,78,35,70,66,52,43,21,38,29,44,37,36,39,32,42,77,30,42,49,55,33,52,41,32,41,36,24,21,11,7,51,48,57,66,56,13,51,53,44,44,54,50,47,54,55,47,43,73,72,66,35,65,64,48,76,43,82,45,60,79,76,78,130,128,79,74,81,79,76,78,67,46,80,44,76,44,78,39,75,55,86,70,51,72,54,57,42,48,58,73,24,59,42,48,74,20,27,17,36,18,35,41,36,35,27,27,32,36,55,56,94,88,34,63,31,57,32,35,33,32,49,63,58,61,71,58,32,52,52,46,48,50,51,51,5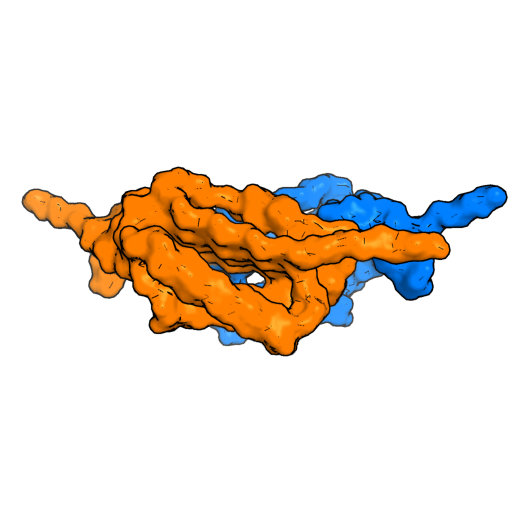4,50,50,42,46,69,77,36,69,66,51,44,21,38,30,44,37,37,37,32,42,76,31,42,49,56,34,52,41,32,42,36,24,21,10,7,51,48,58,66,56,12,50,52,44,44,53,50,46,55,56,47,43,73,72,68,34,66,63,48,77,42,83,45,59,78,75,76,130

Nearest PDB structures (foldseek):
  4ap8-assembly1_A  TM=9.967E-01  e=4.030E-21  Homo sapiens
  6jc0-assembly1_B  TM=9.393E-01  e=1.667E-13  Mycolicibacterium smegmatis MC2 155
  6jbz-assembly1_C  TM=9.078E-01  e=1.298E-13  Mycobacterium tuberculosis
  2omd-assembly1_B  TM=9.294E-01  e=2.746E-13  Aquifex aeolicus VF5
  2omd-assembly1_A  TM=8.426E-01  e=7.454E-13  Aquifex aeolicus VF5